Protein AF-A0A1Y6GUR4-F1 (afdb_monomer_lite)

Sequence (193 aa):
MTDNRMYIANDDAAALQAADAAACDTVKFFWRELSWEYRRVVPGVEMAAVQLPSATDASAVDTPSHAHVWISDLQFDGDQVSGRQLNDPEWIAGRTAGDAGSVPMADLEDWMSAVDGQIYGGHPIGAMCRTMSLAERAEHDAAWGLDFAETGAVRPVVAPVQEREKACSARCSVASRFRPPQWSRIRPSASIR

InterPro domains:
  IPR018756 Domain of unknown function DUF2314 [PF10077] (15-148)

Secondary structure (DSSP, 8-state):
------EE--S-HHHHHHHHHHHHHHHHHHHHHHHHHTT-SS---SEEEEEEEEE--TTSTT--SEEEEEEEEEEE-SSEEEEEE-S--SS-TT--TT-EEEEEGGG--EEEEEETTEEEE-HHHHHHHHHS-HHHHHHHHHHHTSB-TTTT-----PPPHHHHHHHHHTT-SS----PPP-GGG----EE--

pLDDT: mean 71.83, std 19.24, range [26.73, 93.19]

Structure (mmCIF, N/CA/C/O backbone):
data_AF-A0A1Y6GUR4-F1
#
_entry.id   AF-A0A1Y6GUR4-F1
#
loop_
_atom_site.group_PDB
_atom_site.id
_atom_site.type_symbol
_atom_site.label_atom_id
_atom_site.label_alt_id
_atom_site.label_comp_id
_atom_site.label_asym_id
_atom_site.label_entity_id
_atom_site.label_seq_id
_atom_site.pdbx_PDB_ins_code
_atom_site.Cartn_x
_atom_site.Cartn_y
_atom_site.Cartn_z
_atom_site.occupancy
_atom_site.B_iso_or_equiv
_atom_site.auth_seq_id
_atom_site.auth_comp_id
_atom_site.auth_asym_id
_atom_site.auth_atom_id
_atom_site.pdbx_PDB_model_num
ATOM 1 N N . MET A 1 1 ? -3.758 15.431 -27.267 1.00 26.73 1 MET A N 1
ATOM 2 C CA . MET A 1 1 ? -2.462 14.811 -26.943 1.00 26.73 1 MET A CA 1
ATOM 3 C C . MET A 1 1 ? -2.101 15.310 -25.563 1.00 26.73 1 MET A C 1
ATOM 5 O O . MET A 1 1 ? -1.698 16.456 -25.438 1.00 26.73 1 MET A O 1
ATOM 9 N N . THR A 1 2 ? -2.442 14.540 -24.535 1.00 29.44 2 THR A N 1
ATOM 10 C CA . THR A 1 2 ? -2.108 14.858 -23.145 1.00 29.44 2 THR A CA 1
ATOM 11 C C . THR A 1 2 ? -0.657 14.453 -22.940 1.00 29.44 2 THR A C 1
ATOM 13 O O . THR A 1 2 ? -0.306 13.298 -23.168 1.00 29.44 2 THR A O 1
ATOM 16 N N . ASP A 1 3 ? 0.175 15.438 -22.629 1.00 27.44 3 ASP A N 1
ATOM 17 C CA . ASP A 1 3 ? 1.590 15.276 -22.321 1.00 27.44 3 ASP A CA 1
ATOM 18 C C . ASP A 1 3 ? 1.702 14.416 -21.054 1.00 27.44 3 ASP A C 1
ATOM 20 O O . ASP A 1 3 ? 1.287 14.838 -19.974 1.00 27.44 3 ASP A O 1
ATOM 24 N N . ASN A 1 4 ? 2.137 13.163 -21.206 1.00 33.91 4 ASN A N 1
ATOM 25 C CA . ASN A 1 4 ? 2.267 12.210 -20.107 1.00 33.91 4 ASN A CA 1
ATOM 26 C C . ASN A 1 4 ? 3.566 12.559 -19.369 1.00 33.91 4 ASN A C 1
ATOM 28 O O . ASN A 1 4 ? 4.626 12.003 -19.654 1.00 33.91 4 ASN A O 1
ATOM 32 N N . ARG A 1 5 ? 3.502 13.577 -18.502 1.00 33.31 5 ARG A N 1
ATOM 33 C CA . ARG A 1 5 ? 4.657 14.065 -17.745 1.00 33.31 5 ARG A CA 1
ATOM 34 C C . ARG A 1 5 ? 5.162 12.968 -16.812 1.00 33.31 5 ARG A C 1
ATOM 36 O O . ARG A 1 5 ? 4.552 12.649 -15.801 1.00 33.31 5 ARG A O 1
ATOM 43 N N . MET A 1 6 ? 6.295 12.397 -17.194 1.00 30.09 6 MET A N 1
ATOM 44 C CA . MET A 1 6 ? 7.061 11.434 -16.421 1.00 30.09 6 MET A CA 1
ATOM 45 C C . MET A 1 6 ? 7.650 12.161 -15.199 1.00 30.09 6 MET A C 1
ATOM 47 O O . MET A 1 6 ? 8.504 13.036 -15.353 1.00 30.09 6 MET A O 1
ATOM 51 N N . TYR A 1 7 ? 7.163 11.857 -13.993 1.00 40.25 7 TYR A N 1
ATOM 52 C CA . TYR A 1 7 ? 7.684 12.451 -12.761 1.00 40.25 7 TYR A CA 1
ATOM 53 C C . TYR A 1 7 ? 8.998 11.761 -12.395 1.00 40.25 7 TYR A C 1
ATOM 55 O O . TYR A 1 7 ? 9.018 10.604 -11.981 1.00 40.25 7 TYR A O 1
ATOM 63 N N . ILE A 1 8 ? 10.110 12.466 -12.598 1.00 36.38 8 ILE A N 1
ATOM 64 C CA . ILE A 1 8 ? 11.434 12.010 -12.184 1.00 36.38 8 ILE A CA 1
ATOM 65 C C . ILE A 1 8 ? 11.631 12.442 -10.729 1.00 36.38 8 ILE A C 1
ATOM 67 O O . ILE A 1 8 ? 11.730 13.637 -10.451 1.00 36.38 8 ILE A O 1
ATOM 71 N N . ALA A 1 9 ? 11.716 11.479 -9.809 1.00 41.09 9 ALA A N 1
ATOM 72 C CA . ALA A 1 9 ? 12.189 11.713 -8.448 1.00 41.09 9 ALA A CA 1
ATOM 73 C C . ALA A 1 9 ? 13.707 11.977 -8.477 1.00 41.09 9 ALA A C 1
ATOM 75 O O . ALA A 1 9 ? 14.510 11.098 -8.180 1.00 41.09 9 ALA A O 1
ATOM 76 N N . ASN A 1 10 ? 14.121 13.169 -8.907 1.00 37.44 10 ASN A N 1
ATOM 77 C CA . ASN A 1 10 ? 15.511 13.591 -8.767 1.00 37.44 10 ASN A CA 1
ATOM 78 C C . ASN A 1 10 ? 15.729 14.193 -7.366 1.00 37.44 10 ASN A C 1
ATOM 80 O O . ASN A 1 10 ? 15.012 15.109 -6.970 1.00 37.44 10 ASN A O 1
ATOM 84 N N . ASP A 1 11 ? 16.758 13.664 -6.694 1.00 43.19 11 ASP A N 1
ATOM 85 C CA . ASP A 1 11 ? 17.512 14.171 -5.529 1.00 43.19 11 ASP A CA 1
ATOM 86 C C . ASP A 1 11 ? 17.208 13.735 -4.083 1.00 43.19 11 ASP A C 1
ATOM 88 O O . ASP A 1 11 ? 18.004 14.072 -3.214 1.00 43.19 11 ASP A O 1
ATOM 92 N N . ASP A 1 12 ? 16.235 12.864 -3.798 1.00 57.12 12 ASP A N 1
ATOM 93 C CA . ASP A 1 12 ? 16.044 12.338 -2.425 1.00 57.12 12 ASP A CA 1
ATOM 94 C C . ASP A 1 12 ? 16.027 10.799 -2.348 1.00 57.12 12 ASP A C 1
ATOM 96 O O . ASP A 1 12 ? 15.194 10.185 -1.678 1.00 57.12 12 ASP A O 1
ATOM 100 N N . ALA A 1 13 ? 17.000 10.150 -2.999 1.00 69.00 13 ALA A N 1
ATOM 101 C CA . ALA A 1 13 ? 17.168 8.690 -2.959 1.00 69.00 13 ALA A CA 1
ATOM 102 C C . ALA A 1 13 ? 17.184 8.129 -1.521 1.00 69.00 13 ALA A C 1
ATOM 104 O O . ALA A 1 13 ? 16.631 7.064 -1.264 1.00 69.00 13 ALA A O 1
ATOM 105 N N . ALA A 1 14 ? 17.749 8.872 -0.563 1.00 78.75 14 ALA A N 1
ATOM 106 C CA . ALA A 1 14 ? 17.757 8.481 0.845 1.00 78.75 14 ALA A CA 1
ATOM 107 C C . ALA A 1 14 ? 16.366 8.553 1.501 1.00 78.75 14 ALA A C 1
ATOM 109 O O . ALA A 1 14 ? 16.033 7.697 2.320 1.00 78.75 14 ALA A O 1
ATOM 110 N N . ALA A 1 15 ? 15.544 9.553 1.159 1.00 77.62 15 ALA A N 1
ATOM 111 C CA . ALA A 1 15 ? 14.187 9.661 1.695 1.00 77.62 15 ALA A CA 1
ATOM 112 C C . ALA A 1 15 ? 13.270 8.586 1.102 1.00 77.62 15 ALA A C 1
ATOM 114 O O . ALA A 1 15 ? 12.413 8.063 1.811 1.00 77.62 15 ALA A O 1
ATOM 115 N N . LEU A 1 16 ? 13.480 8.241 -0.172 1.00 79.25 16 LEU A N 1
ATOM 116 C CA . LEU A 1 16 ? 12.756 7.169 -0.844 1.00 79.25 16 LEU A CA 1
ATOM 117 C C . LEU A 1 16 ? 13.120 5.802 -0.251 1.00 79.25 16 LEU A C 1
ATOM 119 O O . LEU A 1 16 ? 12.236 5.103 0.222 1.00 79.25 16 LEU A O 1
ATOM 123 N N . GLN A 1 17 ? 14.415 5.505 -0.097 1.00 83.25 17 GLN A N 1
ATOM 124 C CA . GLN A 1 17 ? 14.884 4.286 0.579 1.00 83.25 17 GLN A CA 1
ATOM 125 C C . GLN A 1 17 ? 14.376 4.172 2.023 1.00 83.25 17 GLN A C 1
ATOM 127 O O . GLN A 1 17 ? 14.022 3.088 2.485 1.00 83.25 17 GLN A O 1
ATOM 132 N N . ALA A 1 18 ? 14.331 5.286 2.760 1.00 86.44 18 ALA A N 1
ATOM 133 C CA . ALA A 1 18 ? 13.759 5.303 4.103 1.00 86.44 18 ALA A CA 1
ATOM 134 C C . ALA A 1 18 ? 12.243 5.042 4.090 1.00 86.44 18 ALA A C 1
ATOM 136 O O . ALA A 1 18 ? 11.721 4.425 5.019 1.00 86.44 18 ALA A O 1
ATOM 137 N N . ALA A 1 19 ? 11.536 5.502 3.055 1.00 86.75 19 ALA A N 1
ATOM 138 C CA . ALA A 1 19 ? 10.116 5.245 2.873 1.00 86.75 19 ALA A CA 1
ATOM 139 C C . ALA A 1 19 ? 9.844 3.775 2.522 1.00 86.75 19 ALA A C 1
ATOM 141 O O . ALA A 1 19 ? 8.953 3.187 3.131 1.00 86.75 19 ALA A O 1
ATOM 142 N N . ASP A 1 20 ? 10.650 3.172 1.646 1.00 86.19 20 ASP A N 1
ATOM 143 C CA . ASP A 1 20 ? 10.581 1.741 1.319 1.00 86.19 20 ASP A CA 1
ATOM 144 C C . ASP A 1 20 ? 10.820 0.887 2.575 1.00 86.19 20 ASP A C 1
ATOM 146 O O . ASP A 1 20 ? 10.041 -0.004 2.910 1.00 86.19 20 ASP A O 1
ATOM 150 N N . ALA A 1 21 ? 11.854 1.219 3.357 1.00 88.69 21 ALA A N 1
ATOM 151 C CA . ALA A 1 21 ? 12.127 0.535 4.620 1.00 88.69 21 ALA A CA 1
ATOM 152 C C . ALA A 1 21 ? 10.956 0.668 5.612 1.00 88.69 21 ALA A C 1
ATOM 154 O O . ALA A 1 21 ? 10.561 -0.310 6.250 1.00 88.69 21 ALA A O 1
ATOM 155 N N . ALA A 1 22 ? 10.359 1.861 5.717 1.00 89.50 22 ALA A N 1
ATOM 156 C CA . ALA A 1 22 ? 9.193 2.089 6.565 1.00 89.50 22 ALA A CA 1
ATOM 157 C C . ALA A 1 22 ? 7.960 1.300 6.092 1.00 89.50 22 ALA A C 1
ATOM 159 O O . ALA A 1 22 ? 7.192 0.815 6.929 1.00 89.50 22 ALA A O 1
ATOM 160 N N . ALA A 1 23 ? 7.771 1.136 4.782 1.00 90.25 23 ALA A N 1
ATOM 161 C CA . ALA A 1 23 ? 6.704 0.314 4.230 1.00 90.25 23 ALA A CA 1
ATOM 162 C C . ALA A 1 23 ? 6.857 -1.153 4.649 1.00 90.25 23 ALA A C 1
ATOM 164 O O . ALA A 1 23 ? 5.940 -1.726 5.252 1.00 90.25 23 ALA A O 1
ATOM 165 N N . CYS A 1 24 ? 8.049 -1.719 4.450 1.00 89.88 24 CYS A N 1
ATOM 166 C CA . CYS A 1 24 ? 8.391 -3.075 4.876 1.00 89.88 24 CYS A CA 1
ATOM 167 C C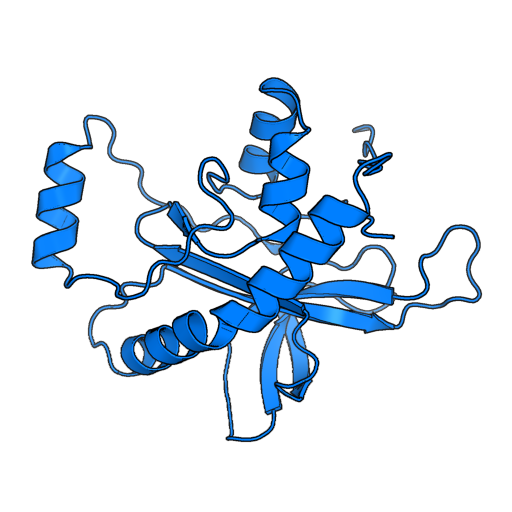 . CYS A 1 24 ? 8.213 -3.273 6.392 1.00 89.88 24 CYS A C 1
ATOM 169 O O . CYS A 1 24 ? 7.632 -4.266 6.836 1.00 89.88 24 CYS A O 1
ATOM 171 N N . ASP A 1 25 ? 8.631 -2.306 7.214 1.00 90.81 25 ASP A N 1
ATOM 172 C CA . ASP A 1 25 ? 8.519 -2.392 8.677 1.00 90.81 25 ASP A CA 1
ATOM 173 C C . ASP A 1 25 ? 7.070 -2.364 9.188 1.00 90.81 25 ASP A C 1
ATOM 175 O O . ASP A 1 25 ? 6.756 -2.911 10.264 1.00 90.81 25 ASP A O 1
ATOM 179 N N . THR A 1 26 ? 6.181 -1.707 8.439 1.00 91.38 26 THR A N 1
ATOM 180 C CA . THR A 1 26 ? 4.795 -1.432 8.837 1.00 91.38 26 THR A CA 1
ATOM 181 C C . THR A 1 26 ? 3.769 -2.356 8.187 1.00 91.38 26 THR A C 1
ATOM 183 O O . THR A 1 26 ? 2.649 -2.443 8.698 1.00 91.38 26 THR A O 1
ATOM 186 N N . VAL A 1 27 ? 4.150 -3.135 7.169 1.00 90.38 27 VAL A N 1
ATOM 187 C CA . VAL A 1 27 ? 3.265 -4.072 6.448 1.00 90.38 27 VAL A CA 1
ATOM 188 C C . VAL A 1 27 ? 2.538 -5.056 7.379 1.00 90.38 27 VAL A C 1
ATOM 190 O O . VAL A 1 27 ? 1.396 -5.448 7.145 1.00 90.38 27 VAL A O 1
ATOM 193 N N . LYS A 1 28 ? 3.144 -5.410 8.519 1.00 89.94 28 LYS A N 1
ATOM 194 C CA . LYS A 1 28 ? 2.519 -6.251 9.556 1.00 89.94 28 LYS A CA 1
ATOM 195 C C . LYS A 1 28 ? 1.238 -5.649 10.147 1.00 89.94 28 LYS A C 1
ATOM 197 O O . LYS A 1 28 ? 0.336 -6.391 10.533 1.00 89.94 28 LYS A O 1
ATOM 202 N N . PHE A 1 29 ? 1.145 -4.320 10.248 1.00 90.94 29 PHE A N 1
ATOM 203 C CA . PHE A 1 29 ? -0.055 -3.645 10.750 1.00 90.94 29 PHE A CA 1
ATOM 204 C C . PHE A 1 29 ? -1.181 -3.700 9.725 1.00 90.94 29 PHE A C 1
ATOM 206 O O . PHE A 1 29 ? -2.319 -3.985 10.096 1.00 90.94 29 PHE A O 1
ATOM 213 N N . PHE A 1 30 ? -0.839 -3.503 8.453 1.00 91.69 30 PHE A N 1
ATOM 214 C CA . PHE A 1 30 ? -1.747 -3.672 7.328 1.00 91.69 30 PHE A CA 1
ATOM 215 C C . PHE A 1 30 ? -2.315 -5.090 7.265 1.00 91.69 30 PHE A C 1
ATOM 217 O O . PHE A 1 30 ? -3.532 -5.258 7.283 1.00 91.69 30 PHE A O 1
ATOM 224 N N . TRP A 1 31 ? -1.459 -6.114 7.312 1.00 90.38 31 TRP A N 1
ATOM 225 C CA . TRP A 1 31 ? -1.907 -7.508 7.283 1.00 90.38 31 TRP A CA 1
ATOM 226 C C . TRP A 1 31 ? -2.755 -7.895 8.482 1.00 90.38 31 TRP A C 1
ATOM 228 O O . TRP A 1 31 ? -3.764 -8.589 8.335 1.00 90.38 31 TRP A O 1
ATOM 238 N N . ARG A 1 32 ? -2.378 -7.420 9.674 1.00 90.94 32 ARG A N 1
ATOM 239 C CA . ARG A 1 32 ? -3.212 -7.597 10.859 1.00 90.94 32 ARG A CA 1
ATOM 240 C C . ARG A 1 32 ? -4.603 -7.033 10.605 1.00 90.94 32 ARG A C 1
ATOM 242 O O . ARG A 1 32 ? -5.571 -7.726 10.904 1.00 90.94 32 ARG A O 1
ATOM 249 N N . GLU A 1 33 ? -4.715 -5.825 10.061 1.00 90.31 33 GLU A N 1
ATOM 250 C CA . GLU A 1 33 ? -6.029 -5.213 9.889 1.00 90.31 33 GLU A CA 1
ATOM 251 C C . GLU A 1 33 ? -6.848 -5.811 8.750 1.00 90.31 33 GLU A C 1
ATOM 253 O O . GLU A 1 33 ? -8.042 -6.048 8.925 1.00 90.31 33 GLU A O 1
ATOM 258 N N . LEU A 1 34 ? -6.207 -6.207 7.652 1.00 91.50 34 LEU A N 1
ATOM 259 C CA . LEU A 1 34 ? -6.849 -7.017 6.622 1.00 91.50 34 LEU A CA 1
ATOM 260 C C . LEU A 1 34 ? -7.402 -8.329 7.176 1.00 91.50 34 LEU A C 1
ATOM 262 O O . LEU A 1 34 ? -8.512 -8.731 6.838 1.00 91.50 34 LEU A O 1
ATOM 266 N N . SER A 1 35 ? -6.674 -8.986 8.082 1.00 91.00 35 SER A N 1
ATOM 267 C CA . SER A 1 35 ? -7.175 -10.208 8.708 1.00 91.00 35 SER A CA 1
ATOM 268 C C . SER A 1 35 ? -8.485 -9.961 9.473 1.00 91.00 35 SER A C 1
ATOM 270 O O . SER A 1 35 ? -9.413 -10.768 9.383 1.00 91.00 35 SER A O 1
ATOM 272 N N . TRP A 1 36 ? -8.615 -8.838 10.182 1.00 90.12 36 TRP A N 1
ATOM 273 C CA . TRP A 1 36 ? -9.873 -8.470 10.832 1.00 90.12 36 TRP A CA 1
ATOM 274 C C . TRP A 1 36 ? -10.949 -8.118 9.813 1.00 90.12 36 TRP A C 1
ATOM 276 O O . TRP A 1 36 ? -12.093 -8.534 9.985 1.00 90.12 36 TRP A O 1
ATOM 286 N N . GLU A 1 37 ? -10.577 -7.423 8.741 1.00 90.88 37 GLU A N 1
ATOM 287 C CA . GLU A 1 37 ? -11.473 -7.026 7.662 1.00 90.88 37 GLU A CA 1
ATOM 288 C C . GLU A 1 37 ? -12.189 -8.220 7.020 1.00 90.88 37 GLU A C 1
ATOM 290 O O . GLU A 1 37 ? -13.416 -8.210 6.941 1.00 90.88 37 GLU A O 1
ATOM 295 N N . TYR A 1 38 ? -11.476 -9.307 6.694 1.00 90.50 38 TYR A N 1
ATOM 296 C CA . TYR A 1 38 ? -12.094 -10.531 6.149 1.00 90.50 38 TYR A CA 1
ATOM 297 C C . TYR A 1 38 ? -13.097 -11.205 7.096 1.00 90.50 38 TYR A C 1
ATOM 299 O O . TYR A 1 38 ? -13.848 -12.088 6.684 1.00 90.50 38 TYR A O 1
ATOM 307 N N . ARG A 1 39 ? -13.105 -10.825 8.378 1.00 90.56 39 ARG A N 1
ATOM 308 C CA . ARG A 1 39 ? -14.030 -11.340 9.397 1.00 90.56 39 ARG A CA 1
ATOM 309 C C . ARG A 1 39 ? -15.177 -10.369 9.688 1.00 90.56 39 ARG A C 1
ATOM 311 O O . ARG A 1 39 ? -16.073 -10.716 10.459 1.00 90.56 39 ARG A O 1
ATOM 318 N N . ARG A 1 40 ? -15.173 -9.159 9.115 1.00 87.44 40 ARG A N 1
ATOM 319 C CA . ARG A 1 40 ? -16.245 -8.181 9.323 1.00 87.44 40 ARG A CA 1
ATOM 320 C C . ARG A 1 40 ? -17.472 -8.535 8.493 1.00 87.44 40 ARG A C 1
ATOM 322 O O . ARG A 1 40 ? -17.383 -8.877 7.323 1.00 87.44 40 ARG A O 1
ATOM 329 N N . VAL A 1 41 ? -18.643 -8.364 9.104 1.00 88.31 41 VAL A N 1
ATOM 330 C CA . VAL A 1 41 ? -19.930 -8.433 8.390 1.00 88.31 41 VAL A CA 1
ATOM 331 C C . VAL A 1 41 ? -20.138 -7.190 7.524 1.00 88.31 41 VAL A C 1
ATOM 333 O O . VAL A 1 41 ? -20.661 -7.284 6.419 1.00 88.31 41 VAL A O 1
ATOM 336 N N . VAL A 1 42 ? -19.731 -6.023 8.033 1.00 85.69 42 VAL A N 1
ATOM 337 C CA . VAL A 1 42 ? -19.768 -4.752 7.304 1.00 85.69 42 VAL A CA 1
ATOM 338 C C . VAL A 1 42 ? -18.328 -4.296 7.079 1.00 85.69 42 VAL A C 1
ATOM 340 O O . VAL A 1 42 ? -17.664 -3.966 8.071 1.00 85.69 42 VAL A O 1
ATOM 343 N N . PRO A 1 43 ? -17.848 -4.286 5.822 1.00 84.62 43 PRO A N 1
ATOM 344 C CA . PRO A 1 43 ? -16.504 -3.833 5.499 1.00 84.62 43 PRO A CA 1
ATOM 345 C C . PRO A 1 43 ? -16.234 -2.405 5.987 1.00 84.62 43 PRO A C 1
ATOM 347 O O . PRO A 1 43 ? -17.108 -1.532 5.955 1.00 84.62 43 PRO A O 1
ATOM 350 N N . GLY A 1 44 ? -15.031 -2.178 6.500 1.00 85.75 44 GLY A N 1
ATOM 351 C CA . GLY A 1 44 ? -14.502 -0.857 6.817 1.00 85.75 44 GLY A CA 1
ATOM 352 C C . GLY A 1 44 ? -13.389 -0.406 5.885 1.00 85.75 44 GLY A C 1
ATOM 353 O O . GLY A 1 44 ? -13.174 0.795 5.774 1.00 85.75 44 GLY A O 1
ATOM 354 N N . VAL A 1 45 ? -12.714 -1.340 5.220 1.00 88.50 45 VAL A N 1
ATOM 355 C CA . VAL A 1 45 ? -11.663 -1.049 4.249 1.00 88.50 45 VAL A CA 1
ATOM 356 C C . VAL A 1 45 ? -12.291 -1.007 2.860 1.00 88.50 45 VAL A C 1
ATOM 358 O O . VAL A 1 45 ? -12.899 -1.970 2.402 1.00 88.50 45 VAL A O 1
ATOM 361 N N . GLU A 1 46 ? -12.159 0.132 2.193 1.00 86.56 46 GLU A N 1
ATOM 362 C CA . GLU A 1 46 ? -12.717 0.381 0.860 1.00 86.56 46 GLU A CA 1
ATOM 363 C C . GLU A 1 46 ? -11.819 -0.202 -0.236 1.00 86.56 46 GLU A C 1
ATOM 365 O O . GLU A 1 46 ? -12.300 -0.617 -1.290 1.00 86.56 46 GLU A O 1
ATOM 370 N N . MET A 1 47 ? -10.511 -0.243 0.023 1.00 88.31 47 MET A N 1
ATOM 371 C CA . MET A 1 47 ? -9.499 -0.817 -0.855 1.00 88.31 47 MET A CA 1
ATOM 372 C C . MET A 1 47 ? -8.304 -1.264 -0.021 1.00 88.31 47 MET A C 1
ATOM 374 O O . MET A 1 47 ? -7.905 -0.577 0.918 1.00 88.31 47 MET A O 1
ATOM 378 N N . ALA A 1 48 ? -7.693 -2.373 -0.411 1.00 91.94 48 ALA A N 1
ATOM 379 C CA . ALA A 1 48 ? -6.381 -2.769 0.064 1.00 91.94 48 ALA A CA 1
ATOM 380 C C . ALA A 1 48 ? -5.544 -3.237 -1.119 1.00 91.94 48 ALA A C 1
ATOM 382 O O . ALA A 1 48 ? -6.036 -3.989 -1.964 1.00 91.94 48 ALA A O 1
ATOM 383 N N . ALA A 1 49 ? -4.296 -2.787 -1.172 1.00 92.00 49 ALA A N 1
ATOM 384 C CA . ALA A 1 49 ? -3.372 -3.164 -2.220 1.00 92.00 49 ALA A CA 1
ATOM 385 C C . ALA A 1 49 ? -1.943 -3.301 -1.690 1.00 92.00 49 ALA A C 1
ATOM 387 O O . ALA A 1 49 ? -1.572 -2.660 -0.709 1.00 92.00 49 ALA A O 1
ATOM 388 N N . VAL A 1 50 ? -1.148 -4.128 -2.359 1.00 92.19 50 VAL A N 1
ATOM 389 C CA . VAL A 1 50 ? 0.297 -4.261 -2.134 1.00 92.19 50 VAL A CA 1
ATOM 390 C C . VAL A 1 50 ? 1.050 -3.957 -3.414 1.00 92.19 50 VAL A C 1
ATOM 392 O O . VAL A 1 50 ? 0.543 -4.216 -4.508 1.00 92.19 50 VAL A O 1
ATOM 395 N N . GLN A 1 51 ? 2.245 -3.404 -3.271 1.00 89.44 51 GLN A N 1
ATOM 396 C CA . GLN A 1 51 ? 3.147 -3.130 -4.375 1.00 89.44 51 GLN A CA 1
ATOM 397 C C . GLN A 1 51 ? 4.172 -4.248 -4.500 1.00 89.44 51 GLN A C 1
ATOM 399 O O . GLN A 1 51 ? 4.690 -4.743 -3.496 1.00 89.44 51 GLN A O 1
ATOM 404 N N . LEU A 1 52 ? 4.445 -4.630 -5.744 1.00 83.19 52 LEU A N 1
ATOM 405 C CA . LEU A 1 52 ? 5.365 -5.700 -6.090 1.00 83.19 52 LEU A CA 1
ATOM 406 C C . LEU A 1 52 ? 6.329 -5.266 -7.188 1.00 83.19 52 LEU A C 1
ATOM 408 O O . LEU A 1 52 ? 5.881 -4.615 -8.147 1.00 83.19 52 LEU A O 1
ATOM 412 N N . PRO A 1 53 ? 7.583 -5.741 -7.141 1.00 80.81 53 PRO A N 1
ATOM 413 C CA . PRO A 1 53 ? 8.471 -5.658 -8.277 1.00 80.81 53 PRO A CA 1
ATOM 414 C C . PRO A 1 53 ? 8.000 -6.644 -9.340 1.00 80.81 53 PRO A C 1
ATOM 416 O O . PRO A 1 53 ? 7.722 -7.817 -9.080 1.00 80.81 53 PRO A O 1
ATOM 419 N N . SER A 1 54 ? 7.931 -6.180 -10.578 1.00 76.31 54 SER A N 1
ATOM 420 C CA . SER A 1 54 ? 7.643 -7.028 -11.722 1.00 76.31 54 SER A CA 1
ATOM 421 C C . SER A 1 54 ? 8.704 -6.812 -12.787 1.00 76.31 54 SER A C 1
ATOM 423 O O . SER A 1 54 ? 8.968 -5.685 -13.202 1.00 76.31 54 SER A O 1
ATOM 425 N N . ALA A 1 55 ? 9.347 -7.904 -13.199 1.00 76.44 55 ALA A N 1
ATOM 426 C CA . ALA A 1 55 ? 10.384 -7.863 -14.216 1.00 76.44 55 ALA A CA 1
ATOM 427 C C . ALA A 1 55 ? 9.818 -7.320 -15.534 1.00 76.44 55 ALA A C 1
ATOM 429 O O . ALA A 1 55 ? 8.755 -7.736 -16.002 1.00 76.44 55 ALA A O 1
ATOM 430 N N . THR A 1 56 ? 10.556 -6.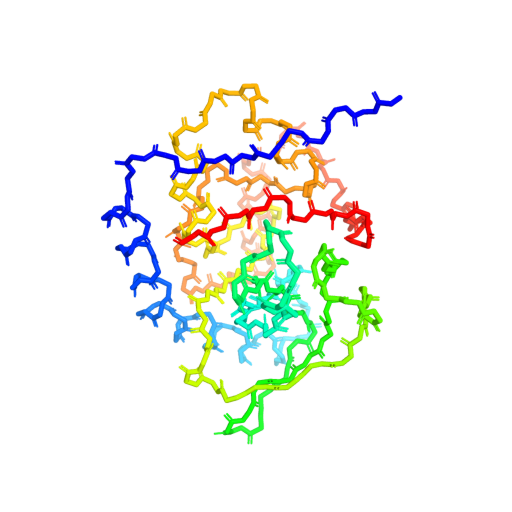400 -16.133 1.00 73.75 56 THR A N 1
ATOM 431 C CA . THR A 1 56 ? 10.277 -5.830 -17.452 1.00 73.75 56 THR A CA 1
ATOM 432 C C . THR A 1 56 ? 11.212 -6.445 -18.489 1.00 73.75 56 THR A C 1
ATOM 434 O O . THR A 1 56 ? 12.161 -7.168 -18.162 1.00 73.75 56 THR A O 1
ATOM 437 N N . ASP A 1 57 ? 10.975 -6.142 -19.765 1.00 71.06 57 ASP A N 1
ATOM 438 C CA . ASP A 1 57 ? 11.969 -6.433 -20.793 1.00 71.06 57 ASP A CA 1
ATOM 439 C C . ASP A 1 57 ? 13.128 -5.429 -20.700 1.00 71.06 57 ASP A C 1
ATOM 441 O O . ASP A 1 57 ? 13.135 -4.384 -21.351 1.00 71.06 57 ASP A O 1
ATOM 445 N N . ALA A 1 58 ? 14.130 -5.767 -19.885 1.00 62.31 58 ALA A N 1
ATOM 446 C CA . ALA A 1 58 ? 15.348 -4.977 -19.699 1.00 62.31 58 ALA A CA 1
ATOM 447 C C . ALA A 1 58 ? 16.180 -4.796 -20.991 1.00 62.31 58 ALA A C 1
ATOM 449 O O . ALA A 1 58 ? 17.176 -4.074 -20.988 1.00 62.31 58 ALA A O 1
ATOM 450 N N . SER A 1 59 ? 15.797 -5.454 -22.093 1.00 64.88 59 SER A N 1
ATOM 451 C CA . SER A 1 59 ? 16.424 -5.318 -23.413 1.00 64.88 59 SER A CA 1
ATOM 452 C C . SER A 1 59 ? 15.931 -4.081 -24.178 1.00 64.88 59 SER A C 1
ATOM 454 O O . SER A 1 59 ? 16.548 -3.691 -25.172 1.00 64.88 59 SER A O 1
ATOM 456 N N . ALA A 1 60 ? 14.819 -3.473 -23.749 1.00 64.19 60 ALA A N 1
ATOM 457 C CA . ALA A 1 60 ? 14.240 -2.290 -24.372 1.00 64.19 60 ALA A CA 1
ATOM 458 C C . ALA A 1 60 ? 14.930 -0.996 -23.895 1.00 64.19 60 ALA A C 1
ATOM 460 O O . ALA A 1 60 ? 15.207 -0.804 -22.711 1.00 64.19 60 ALA A O 1
ATOM 461 N N . VAL A 1 61 ? 15.204 -0.083 -24.835 1.00 62.91 61 VAL A N 1
ATOM 462 C CA . VAL A 1 61 ? 15.802 1.233 -24.544 1.00 62.91 61 VAL A CA 1
ATOM 463 C C . VAL A 1 61 ? 14.877 2.029 -23.617 1.00 62.91 61 VAL A C 1
ATOM 465 O O . VAL A 1 61 ? 13.660 1.997 -23.786 1.00 62.91 61 VAL A O 1
ATOM 468 N N . ASP A 1 62 ? 15.461 2.719 -22.634 1.00 65.94 62 ASP A N 1
ATOM 469 C CA . ASP A 1 62 ? 14.763 3.545 -21.634 1.00 65.94 62 ASP A CA 1
ATOM 470 C C . ASP A 1 62 ? 13.718 2.805 -20.774 1.00 65.94 62 ASP A C 1
ATOM 472 O O . ASP A 1 62 ? 12.858 3.432 -20.155 1.00 65.94 62 ASP A O 1
ATOM 476 N N . THR A 1 63 ? 13.805 1.475 -20.682 1.00 59.97 63 THR A N 1
ATOM 477 C CA . THR A 1 63 ? 12.932 0.660 -19.825 1.00 59.97 63 THR A CA 1
ATOM 478 C C . THR A 1 63 ? 13.641 0.336 -18.504 1.00 59.97 63 THR A C 1
ATOM 480 O O . THR A 1 63 ? 14.777 -0.148 -18.534 1.00 59.97 63 THR A O 1
ATOM 483 N N . PRO A 1 64 ? 13.032 0.609 -17.331 1.00 68.31 64 PRO A N 1
ATOM 484 C CA . PRO A 1 64 ? 13.618 0.215 -16.047 1.00 68.31 64 PRO A CA 1
ATOM 485 C C . PRO A 1 64 ? 13.688 -1.311 -15.965 1.00 68.31 64 PRO A C 1
ATOM 487 O O . PRO A 1 64 ? 12.876 -1.964 -16.602 1.00 68.31 64 PRO A O 1
ATOM 490 N N . SER A 1 65 ? 14.610 -1.894 -15.192 1.00 68.25 65 SER A N 1
ATOM 491 C CA . SER A 1 65 ? 14.749 -3.362 -15.068 1.00 68.25 65 SER A CA 1
ATOM 492 C C . SER A 1 65 ? 13.578 -4.033 -14.340 1.00 68.25 65 SER A C 1
ATOM 494 O O . SER A 1 65 ? 13.312 -5.218 -14.539 1.00 68.25 65 SER A O 1
ATOM 496 N N . HIS A 1 66 ? 12.887 -3.264 -13.501 1.00 71.50 66 HIS A N 1
ATOM 497 C CA . HIS A 1 66 ? 11.689 -3.667 -12.785 1.00 71.50 66 HIS A CA 1
ATOM 498 C C . HIS A 1 66 ? 10.671 -2.532 -12.872 1.00 71.50 66 HIS A C 1
ATOM 500 O O . HIS A 1 66 ? 11.029 -1.356 -12.836 1.00 71.50 66 HIS A O 1
ATOM 506 N N . ALA A 1 67 ? 9.401 -2.892 -12.998 1.00 74.69 67 ALA A N 1
ATOM 507 C CA . ALA A 1 67 ? 8.281 -1.981 -12.866 1.00 74.69 67 ALA A CA 1
ATOM 508 C C . ALA A 1 67 ? 7.515 -2.333 -11.596 1.00 74.69 67 ALA A C 1
ATOM 510 O O . ALA A 1 67 ? 7.301 -3.510 -11.299 1.00 74.69 67 ALA A O 1
ATOM 511 N N . HIS A 1 68 ? 7.057 -1.314 -10.881 1.00 78.50 68 HIS A N 1
ATOM 512 C CA . HIS A 1 68 ? 6.245 -1.521 -9.696 1.00 78.50 68 HIS A CA 1
ATOM 513 C C . HIS A 1 68 ? 4.776 -1.663 -10.081 1.00 78.50 68 HIS A C 1
ATOM 515 O O . HIS A 1 68 ? 4.219 -0.835 -10.808 1.00 78.50 68 HIS A O 1
ATOM 521 N N . VAL A 1 69 ? 4.137 -2.716 -9.585 1.00 82.44 69 VAL A N 1
ATOM 522 C CA . VAL A 1 69 ? 2.740 -3.030 -9.884 1.00 82.44 69 VAL A CA 1
ATOM 523 C C . VAL A 1 69 ? 1.952 -3.116 -8.590 1.00 82.44 69 VAL A C 1
ATOM 525 O O . VAL A 1 69 ? 2.400 -3.740 -7.631 1.00 82.44 69 VAL A O 1
ATOM 528 N N . TRP A 1 70 ? 0.757 -2.527 -8.578 1.00 87.62 70 TRP A N 1
ATOM 529 C CA . TRP A 1 70 ? -0.165 -2.641 -7.455 1.00 87.62 70 TRP A CA 1
ATOM 530 C C . TRP A 1 70 ? -1.119 -3.813 -7.660 1.00 87.62 70 TRP A C 1
ATOM 532 O O . TRP A 1 70 ? -1.769 -3.923 -8.700 1.00 87.62 70 TRP A O 1
ATOM 542 N N . ILE A 1 71 ? -1.222 -4.681 -6.659 1.00 89.50 71 ILE A N 1
ATOM 543 C CA . ILE A 1 71 ? -2.154 -5.809 -6.611 1.00 89.50 71 ILE A CA 1
ATOM 544 C C . ILE A 1 71 ? -3.200 -5.533 -5.537 1.00 89.50 71 ILE A C 1
ATOM 546 O O . ILE A 1 71 ? -2.853 -5.151 -4.429 1.00 89.50 71 ILE A O 1
ATOM 550 N N . SER A 1 72 ? -4.466 -5.749 -5.866 1.00 91.44 72 SER A N 1
ATOM 551 C CA . SER A 1 72 ? -5.644 -5.628 -4.999 1.00 91.44 72 SER A CA 1
ATOM 552 C C . SER A 1 72 ? -6.353 -6.982 -4.861 1.00 91.44 72 SER A C 1
ATOM 554 O O . SER A 1 72 ? -5.827 -7.989 -5.332 1.00 91.44 72 SER A O 1
ATOM 556 N N . ASP A 1 73 ? -7.527 -7.031 -4.222 1.00 90.12 73 ASP A N 1
ATOM 557 C CA . ASP A 1 73 ? -8.281 -8.276 -3.978 1.00 90.12 73 ASP A CA 1
ATOM 558 C C . ASP A 1 73 ? -7.415 -9.360 -3.324 1.00 90.12 73 ASP A C 1
ATOM 560 O O . ASP A 1 73 ? -7.340 -10.506 -3.773 1.00 90.12 73 ASP A O 1
ATOM 564 N N . LEU A 1 74 ? -6.698 -8.944 -2.283 1.00 93.19 74 LEU A N 1
ATOM 565 C CA . LEU A 1 74 ? -5.615 -9.719 -1.704 1.00 93.19 74 LEU A CA 1
ATOM 566 C C . LEU A 1 74 ? -6.125 -11.013 -1.074 1.00 93.19 74 LEU A C 1
ATOM 568 O O . LEU A 1 74 ? -7.224 -11.069 -0.527 1.00 93.19 74 LEU A O 1
ATOM 572 N N . GLN A 1 75 ? -5.297 -12.044 -1.122 1.00 91.69 75 GLN A N 1
ATOM 573 C CA . GLN A 1 75 ? -5.452 -13.286 -0.384 1.00 91.69 75 GLN A CA 1
ATOM 574 C C . GLN A 1 75 ? -4.082 -13.744 0.088 1.00 91.69 75 GLN A C 1
ATOM 576 O O . GLN A 1 75 ? -3.089 -13.553 -0.609 1.00 91.69 75 GLN A O 1
ATOM 581 N N . PHE A 1 76 ? -4.035 -14.367 1.261 1.00 90.38 76 PHE A N 1
ATOM 582 C CA . PHE A 1 76 ? -2.803 -14.888 1.836 1.00 90.38 76 PHE A CA 1
ATOM 583 C C . PHE A 1 76 ? -3.016 -16.325 2.302 1.00 90.38 76 PHE A C 1
ATOM 585 O O . PHE A 1 76 ? -3.919 -16.589 3.099 1.00 90.38 76 PHE A O 1
ATOM 592 N N . ASP A 1 77 ? -2.195 -17.245 1.800 1.00 89.12 77 ASP A N 1
ATOM 593 C CA . ASP A 1 77 ? -2.289 -18.678 2.108 1.00 89.12 77 ASP A CA 1
ATOM 594 C C . ASP A 1 77 ? -1.323 -19.142 3.214 1.00 89.12 77 ASP A C 1
ATOM 596 O O . ASP A 1 77 ? -1.356 -20.304 3.619 1.00 89.12 77 ASP A O 1
ATOM 600 N N . GLY A 1 78 ? -0.507 -18.227 3.747 1.00 86.81 78 GLY A N 1
ATOM 601 C CA . GLY A 1 78 ? 0.539 -18.518 4.729 1.00 86.81 78 GLY A CA 1
ATOM 602 C C . GLY A 1 78 ? 1.959 -18.407 4.172 1.00 86.81 78 GLY A C 1
ATOM 603 O O . GLY A 1 78 ? 2.892 -18.317 4.967 1.00 86.81 78 GLY A O 1
ATOM 604 N N . ASP A 1 79 ? 2.114 -18.365 2.849 1.00 88.94 79 ASP A N 1
ATOM 605 C CA . ASP A 1 79 ? 3.399 -18.227 2.154 1.00 88.94 79 ASP A CA 1
ATOM 606 C C . ASP A 1 79 ? 3.332 -17.123 1.087 1.00 88.94 79 ASP A C 1
ATOM 608 O O . ASP A 1 79 ? 4.117 -16.168 1.090 1.00 88.94 79 ASP A O 1
ATOM 612 N N . GLN A 1 80 ? 2.315 -17.195 0.227 1.00 91.56 80 GLN A N 1
ATOM 613 C CA . GLN A 1 80 ? 2.127 -16.292 -0.894 1.00 91.56 80 GLN A CA 1
ATOM 614 C C . GLN A 1 80 ? 0.947 -15.348 -0.704 1.00 91.56 80 GLN A C 1
ATOM 616 O O . GLN A 1 80 ? -0.127 -15.706 -0.211 1.00 91.56 80 GLN A O 1
ATOM 621 N N . VAL A 1 81 ? 1.154 -14.122 -1.169 1.00 91.44 81 VAL A N 1
ATOM 622 C CA . VAL A 1 81 ? 0.113 -13.124 -1.360 1.00 91.44 81 VAL A CA 1
ATOM 623 C C . VAL A 1 81 ? -0.324 -13.177 -2.814 1.00 91.44 81 VAL A C 1
ATOM 625 O O . VAL A 1 81 ? 0.486 -12.985 -3.717 1.00 91.44 81 VAL A O 1
ATOM 628 N N . SER A 1 82 ? -1.612 -13.413 -3.035 1.00 92.38 82 SER A N 1
ATOM 629 C CA . SER A 1 82 ? -2.230 -13.418 -4.359 1.00 92.38 82 SER A CA 1
ATOM 630 C C . SER A 1 82 ? -3.307 -12.349 -4.473 1.00 92.38 82 SER A C 1
ATOM 632 O O . SER A 1 82 ? -3.817 -11.862 -3.467 1.00 92.38 82 SER A O 1
ATOM 634 N N . GLY A 1 83 ? -3.639 -11.959 -5.698 1.00 92.75 83 GLY A N 1
ATOM 635 C CA . GLY A 1 83 ? -4.670 -10.961 -5.953 1.00 92.75 83 GLY A CA 1
ATOM 636 C C . GLY A 1 83 ? -4.776 -10.598 -7.427 1.00 92.75 83 GLY A C 1
ATOM 637 O O . GLY A 1 83 ? -4.353 -11.358 -8.304 1.00 92.75 83 GLY A O 1
ATOM 638 N N . ARG A 1 84 ? -5.347 -9.426 -7.706 1.00 90.50 84 ARG A N 1
ATOM 639 C CA . ARG A 1 84 ? -5.546 -8.901 -9.060 1.00 90.50 84 ARG A CA 1
ATOM 640 C C . ARG A 1 84 ? -4.852 -7.569 -9.262 1.00 90.50 84 ARG A C 1
ATOM 642 O O . ARG A 1 84 ? -4.940 -6.676 -8.424 1.00 90.50 84 ARG A O 1
ATOM 649 N N . GLN A 1 85 ? -4.208 -7.423 -10.406 1.00 88.12 85 GLN A N 1
ATOM 650 C CA . GLN A 1 85 ? -3.522 -6.205 -10.789 1.00 88.12 85 GLN A CA 1
ATOM 651 C C . GLN A 1 85 ? -4.489 -5.015 -10.859 1.00 88.12 85 GLN A C 1
ATOM 653 O O . GLN A 1 85 ? -5.526 -5.082 -11.513 1.00 88.12 85 GLN A O 1
ATOM 658 N N . LEU A 1 86 ? -4.153 -3.931 -10.163 1.00 83.44 86 LEU A N 1
ATOM 659 C CA . LEU A 1 86 ? -5.015 -2.761 -10.002 1.00 83.44 86 LEU A CA 1
ATOM 660 C C . LEU A 1 86 ? -4.930 -1.806 -11.204 1.00 83.44 86 LEU A C 1
ATOM 662 O O . LEU A 1 86 ? -5.923 -1.174 -11.559 1.00 83.44 86 LEU A O 1
ATOM 666 N N . ASN A 1 87 ? -3.758 -1.719 -11.835 1.00 75.56 87 ASN A N 1
ATOM 667 C CA . ASN A 1 87 ? -3.440 -0.759 -12.891 1.00 75.56 87 ASN A CA 1
ATOM 668 C C . ASN A 1 87 ? -2.848 -1.429 -14.139 1.00 75.56 87 ASN A C 1
ATOM 670 O O . ASN A 1 87 ? -2.218 -2.479 -14.042 1.00 75.56 87 ASN A O 1
ATOM 674 N N . ASP A 1 88 ? -2.952 -0.779 -15.297 1.00 74.81 88 ASP A N 1
ATOM 675 C CA . ASP A 1 88 ? -2.215 -1.217 -16.486 1.00 74.81 88 ASP A CA 1
ATOM 676 C C . ASP A 1 88 ? -0.717 -0.911 -16.304 1.00 74.81 88 ASP A C 1
ATOM 678 O O . ASP A 1 88 ? -0.365 0.227 -15.961 1.00 74.81 88 ASP A O 1
ATOM 682 N N . PRO A 1 89 ? 0.183 -1.893 -16.490 1.00 73.25 89 PRO A N 1
ATOM 683 C CA . PRO A 1 89 ? 1.613 -1.651 -16.396 1.00 73.25 89 PRO A CA 1
ATOM 684 C C . PRO A 1 89 ? 2.108 -1.001 -17.690 1.00 73.25 89 PRO A C 1
ATOM 686 O O . PRO A 1 89 ? 1.783 -1.446 -18.789 1.00 73.25 89 PRO A O 1
ATOM 689 N N . GLU A 1 90 ? 2.928 0.040 -17.572 1.00 70.88 90 GLU A N 1
ATOM 690 C CA . GLU A 1 90 ? 3.432 0.768 -18.742 1.00 70.88 90 GLU A CA 1
ATOM 691 C C . GLU A 1 90 ? 4.453 -0.051 -19.548 1.00 70.88 90 GLU A C 1
ATOM 693 O O . GLU A 1 90 ? 4.419 -0.052 -20.777 1.00 70.88 90 GLU A O 1
ATOM 698 N N . TRP A 1 91 ? 5.318 -0.799 -18.857 1.00 68.94 91 TRP A N 1
ATOM 699 C CA . TRP A 1 91 ? 6.479 -1.470 -19.458 1.00 68.94 91 TRP A CA 1
ATOM 700 C C . TRP A 1 91 ? 6.385 -2.999 -19.505 1.00 68.94 91 TRP A C 1
ATOM 702 O O . TRP A 1 91 ? 7.369 -3.668 -19.817 1.00 68.94 91 TRP A O 1
ATOM 712 N N . ILE A 1 92 ? 5.222 -3.576 -19.191 1.00 72.19 92 ILE A N 1
ATOM 713 C CA . ILE A 1 92 ? 5.039 -5.034 -19.181 1.00 72.19 92 ILE A CA 1
ATOM 714 C C . ILE A 1 92 ? 4.022 -5.414 -20.250 1.00 72.19 92 ILE A C 1
ATOM 716 O O . ILE A 1 92 ? 2.809 -5.344 -20.048 1.00 72.19 92 ILE A O 1
ATOM 720 N N . ALA A 1 93 ? 4.533 -5.816 -21.413 1.00 74.94 93 ALA A N 1
ATOM 721 C CA . ALA A 1 93 ? 3.702 -6.215 -22.538 1.00 74.94 93 ALA A CA 1
ATOM 722 C C . ALA A 1 93 ? 2.825 -7.428 -22.183 1.00 74.94 93 ALA A C 1
ATOM 724 O O . ALA A 1 93 ? 3.293 -8.412 -21.612 1.00 74.94 93 ALA A O 1
ATOM 725 N N . GLY A 1 94 ? 1.546 -7.366 -22.560 1.00 75.06 94 GLY A N 1
ATOM 726 C CA . GLY A 1 94 ? 0.601 -8.466 -22.357 1.00 75.06 94 GLY A CA 1
ATOM 727 C C . GLY A 1 94 ? 0.025 -8.577 -20.944 1.00 75.06 94 GLY A C 1
ATOM 728 O O . GLY A 1 94 ? -0.730 -9.514 -20.705 1.00 75.06 94 GLY A O 1
ATOM 729 N N . ARG A 1 95 ? 0.336 -7.635 -20.042 1.00 75.88 95 ARG A N 1
ATOM 730 C CA . ARG A 1 95 ? -0.356 -7.486 -18.759 1.00 75.88 95 ARG A CA 1
ATOM 731 C C . ARG A 1 95 ? -1.354 -6.337 -18.779 1.00 75.88 95 ARG A C 1
ATOM 733 O O . ARG A 1 95 ? -1.101 -5.300 -19.388 1.00 75.88 95 ARG A O 1
ATOM 740 N N . THR A 1 96 ? -2.468 -6.520 -18.083 1.00 80.44 96 THR A N 1
ATOM 741 C CA . THR A 1 96 ? -3.558 -5.546 -17.967 1.00 80.44 96 THR A CA 1
ATOM 742 C C . THR A 1 96 ? -4.144 -5.523 -16.558 1.00 80.44 96 THR A C 1
ATOM 744 O O . THR A 1 96 ? -3.997 -6.469 -15.777 1.00 80.44 96 THR A O 1
ATOM 747 N N . ALA A 1 97 ? -4.833 -4.435 -16.222 1.00 82.75 97 ALA A N 1
ATOM 748 C CA . ALA A 1 97 ? -5.625 -4.346 -15.008 1.00 82.75 97 ALA A CA 1
ATOM 749 C C . ALA A 1 97 ? -6.619 -5.519 -14.930 1.00 82.75 97 ALA A C 1
ATOM 751 O O . ALA A 1 97 ? -7.389 -5.788 -15.854 1.00 82.75 97 ALA A O 1
ATOM 752 N N . GLY A 1 98 ? -6.611 -6.206 -13.793 1.00 85.44 98 GLY A N 1
ATOM 753 C CA . GLY A 1 98 ? -7.408 -7.393 -13.526 1.00 85.44 98 GLY A CA 1
ATOM 754 C C . GLY A 1 98 ? -6.661 -8.715 -13.701 1.00 85.44 98 GLY A C 1
ATOM 755 O O . GLY A 1 98 ? -7.219 -9.740 -13.304 1.00 85.44 98 GLY A O 1
ATOM 756 N N . ASP A 1 99 ? -5.436 -8.745 -14.223 1.00 86.12 99 ASP A N 1
ATOM 757 C CA . ASP A 1 99 ? -4.664 -9.990 -14.293 1.00 86.12 99 ASP A CA 1
ATOM 758 C C . ASP A 1 99 ? -4.340 -10.534 -12.898 1.00 86.12 99 ASP A C 1
ATOM 760 O O . ASP A 1 99 ? -4.112 -9.776 -11.954 1.00 86.12 99 ASP A O 1
ATOM 764 N N . ALA A 1 100 ? -4.342 -11.859 -12.749 1.00 87.56 100 ALA A N 1
ATOM 765 C CA . ALA A 1 100 ? -3.996 -12.495 -11.484 1.00 87.56 100 ALA A CA 1
ATOM 766 C C . ALA A 1 100 ? -2.479 -12.436 -11.242 1.00 87.56 100 ALA A C 1
ATOM 768 O O . ALA A 1 100 ? -1.682 -12.686 -12.149 1.00 87.56 100 ALA A O 1
ATOM 769 N N . GLY A 1 101 ? -2.087 -12.148 -10.004 1.00 83.94 101 GLY A N 1
ATOM 770 C CA . GLY A 1 101 ? -0.699 -12.166 -9.549 1.00 83.94 101 GLY A CA 1
ATOM 771 C C . GLY A 1 101 ? -0.559 -12.936 -8.241 1.00 83.94 101 GLY A C 1
ATOM 772 O O . GLY A 1 10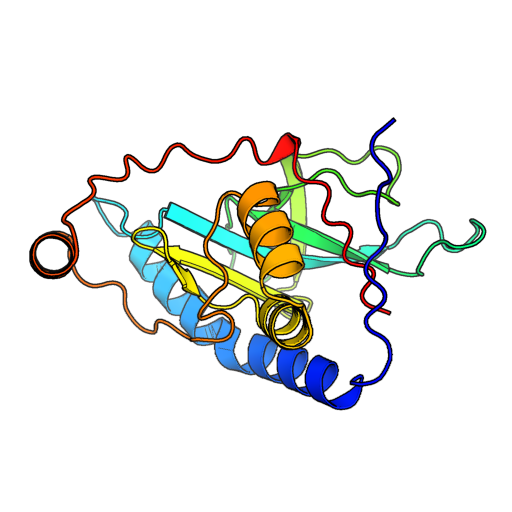1 ? -1.508 -13.006 -7.462 1.00 83.94 101 GLY A O 1
ATOM 773 N N . SER A 1 102 ? 0.617 -13.520 -8.016 1.00 86.81 102 SER A N 1
ATOM 774 C CA . SER A 1 102 ? 0.999 -14.158 -6.755 1.00 86.81 102 SER A CA 1
ATOM 775 C C . SER A 1 102 ? 2.489 -13.970 -6.523 1.00 86.81 102 SER A C 1
ATOM 777 O O . SER A 1 102 ? 3.266 -14.096 -7.473 1.00 86.81 102 SER A O 1
ATOM 779 N N . VAL A 1 103 ? 2.872 -13.669 -5.288 1.00 87.00 103 VAL A N 1
ATOM 780 C CA . VAL A 1 103 ? 4.268 -13.493 -4.872 1.00 87.00 103 VAL A CA 1
ATOM 781 C C . VAL A 1 103 ? 4.486 -13.966 -3.435 1.00 87.00 103 VAL A C 1
ATOM 783 O O . VAL A 1 103 ? 3.538 -13.985 -2.646 1.00 87.00 103 VAL A O 1
ATOM 786 N N . PRO A 1 104 ? 5.727 -14.292 -3.048 1.00 90.31 104 PRO A N 1
ATOM 787 C CA . PRO A 1 104 ? 6.092 -14.435 -1.646 1.00 90.31 104 PRO A CA 1
ATOM 788 C C . PRO A 1 104 ? 5.819 -13.150 -0.855 1.00 90.31 104 PRO A C 1
ATOM 790 O O . PRO A 1 104 ? 6.090 -12.046 -1.322 1.00 90.31 104 PRO A O 1
ATOM 793 N N . MET A 1 105 ? 5.350 -13.284 0.388 1.00 84.69 105 MET A N 1
ATOM 794 C CA . MET A 1 105 ? 5.154 -12.133 1.288 1.00 84.69 105 MET A CA 1
ATOM 795 C C . MET A 1 105 ? 6.453 -11.345 1.546 1.00 84.69 105 MET A C 1
ATOM 797 O O . MET A 1 105 ? 6.406 -10.154 1.845 1.00 84.69 105 MET A O 1
ATOM 801 N N 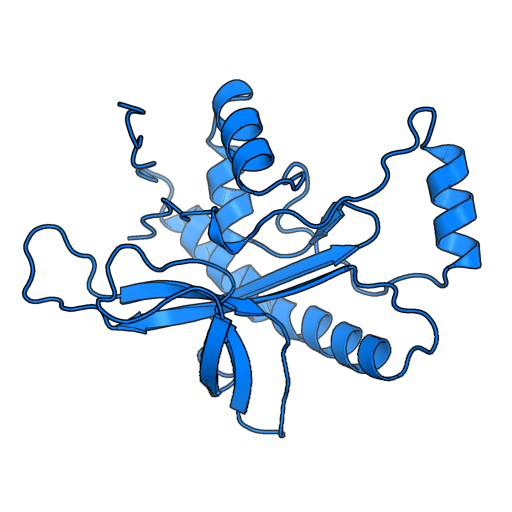. ALA A 1 106 ? 7.608 -12.008 1.446 1.00 86.75 106 ALA A N 1
ATOM 802 C CA . ALA A 1 106 ? 8.922 -11.394 1.630 1.00 86.75 106 ALA A CA 1
ATOM 803 C C . ALA A 1 106 ? 9.311 -10.417 0.505 1.00 86.75 106 ALA A C 1
ATOM 805 O O . ALA A 1 106 ? 10.188 -9.587 0.722 1.00 86.75 106 ALA A O 1
ATOM 806 N N . ASP A 1 107 ? 8.645 -10.500 -0.649 1.00 88.25 107 ASP A N 1
ATOM 807 C CA . ASP A 1 107 ? 8.953 -9.701 -1.840 1.00 88.25 107 ASP A CA 1
ATOM 808 C C . ASP A 1 107 ? 8.040 -8.464 -1.965 1.00 88.25 107 ASP A C 1
ATOM 810 O O . ASP A 1 107 ? 8.040 -7.783 -2.989 1.00 88.25 107 ASP A O 1
ATOM 814 N N . LEU A 1 108 ? 7.224 -8.179 -0.942 1.00 89.00 108 LEU A N 1
ATOM 815 C CA . LEU A 1 108 ? 6.381 -6.984 -0.898 1.00 89.00 108 LEU A CA 1
ATOM 816 C C . LEU A 1 108 ? 7.242 -5.739 -0.664 1.00 89.00 108 LEU A C 1
ATOM 818 O O . LEU A 1 108 ? 8.007 -5.692 0.297 1.00 89.00 108 LEU A O 1
ATOM 822 N N . GLU A 1 109 ? 7.052 -4.716 -1.494 1.00 88.38 109 GLU A N 1
ATOM 823 C CA . GLU A 1 109 ? 7.793 -3.449 -1.395 1.00 88.38 109 GLU A CA 1
ATOM 824 C C . GLU A 1 109 ? 6.996 -2.367 -0.663 1.00 88.38 109 GLU A C 1
ATOM 826 O O . GLU A 1 109 ? 7.554 -1.588 0.105 1.00 88.38 109 GLU A O 1
ATOM 831 N N . ASP A 1 110 ? 5.676 -2.336 -0.860 1.00 90.94 110 ASP A N 1
ATOM 832 C CA . ASP A 1 110 ? 4.791 -1.369 -0.212 1.00 90.94 110 ASP A CA 1
ATOM 833 C C . ASP A 1 110 ? 3.369 -1.917 -0.053 1.00 90.94 110 ASP A C 1
ATOM 835 O O . ASP A 1 110 ? 3.001 -2.976 -0.573 1.00 90.94 110 ASP A O 1
ATOM 839 N N . TRP A 1 111 ? 2.547 -1.192 0.695 1.00 92.25 111 TRP A N 1
ATOM 840 C CA . TRP A 1 111 ? 1.142 -1.489 0.918 1.00 92.25 111 TRP A CA 1
ATOM 841 C C . TRP A 1 111 ? 0.339 -0.198 0.998 1.00 92.25 111 TRP A C 1
ATOM 843 O O . TRP A 1 111 ? 0.838 0.832 1.436 1.00 92.25 111 TRP A O 1
ATOM 853 N N . MET A 1 112 ? -0.936 -0.252 0.633 1.00 90.81 112 MET A N 1
ATOM 854 C CA . MET A 1 112 ? -1.862 0.840 0.904 1.00 90.81 112 MET A CA 1
ATOM 855 C C . MET A 1 112 ? -3.256 0.330 1.236 1.00 90.81 112 MET A C 1
ATOM 857 O O . MET A 1 112 ? -3.697 -0.714 0.747 1.00 90.81 112 MET A O 1
ATOM 861 N N . SER A 1 113 ? -3.974 1.093 2.053 1.00 90.38 113 SER A N 1
ATOM 862 C CA . SER A 1 113 ? -5.393 0.866 2.305 1.00 90.38 113 SER A CA 1
ATOM 863 C C . SER A 1 113 ? -6.186 2.165 2.286 1.00 90.38 113 SER A C 1
ATOM 865 O O . SER A 1 113 ? -5.720 3.196 2.766 1.00 90.38 113 SER A O 1
ATOM 867 N N . ALA A 1 114 ? -7.400 2.098 1.740 1.00 87.25 114 ALA A N 1
ATOM 868 C CA . ALA A 1 114 ? -8.372 3.181 1.769 1.00 87.25 114 ALA A CA 1
ATOM 869 C C . ALA A 1 114 ? -9.420 2.905 2.848 1.00 87.25 114 ALA A C 1
ATOM 871 O O . ALA A 1 114 ? -10.022 1.827 2.874 1.00 87.25 114 ALA A O 1
ATOM 872 N N . VAL A 1 115 ? -9.631 3.864 3.747 1.00 84.75 115 VAL A N 1
ATOM 873 C CA . VAL A 1 115 ? -10.640 3.784 4.809 1.00 84.75 115 VAL A CA 1
ATOM 874 C C . VAL A 1 115 ? -11.281 5.156 4.977 1.00 84.75 115 VAL A C 1
ATOM 876 O O . VAL A 1 115 ? -10.591 6.121 5.304 1.00 84.75 115 VAL A O 1
ATOM 879 N N . ASP A 1 116 ? -12.601 5.229 4.806 1.00 81.06 116 ASP A N 1
ATOM 880 C CA . ASP A 1 116 ? -13.384 6.469 4.868 1.00 81.06 116 ASP A CA 1
ATOM 881 C C . ASP A 1 116 ? -12.849 7.562 3.905 1.00 81.06 116 ASP A C 1
ATOM 883 O O . ASP A 1 116 ? -12.787 8.742 4.259 1.00 81.06 116 ASP A O 1
ATOM 887 N N . GLY A 1 117 ? -12.411 7.174 2.698 1.00 76.19 117 GLY A N 1
ATOM 888 C CA . GLY A 1 117 ? -11.824 8.075 1.700 1.00 76.19 117 GLY A CA 1
ATOM 889 C C . GLY A 1 117 ? -10.393 8.554 1.985 1.00 76.19 117 GLY A C 1
ATOM 890 O O . GLY A 1 117 ? -9.873 9.356 1.211 1.00 76.19 117 GLY A O 1
ATOM 891 N N . GLN A 1 118 ? -9.748 8.080 3.058 1.00 76.69 118 GLN A N 1
ATOM 892 C CA . GLN A 1 118 ? -8.351 8.394 3.386 1.00 76.69 118 GLN A CA 1
ATOM 893 C C . GLN A 1 118 ? -7.418 7.226 3.058 1.00 76.69 118 GLN A C 1
ATOM 895 O O . GLN A 1 118 ? -7.764 6.072 3.326 1.00 76.69 118 GLN A O 1
ATOM 900 N N . ILE A 1 119 ? -6.222 7.531 2.545 1.00 83.25 119 ILE A N 1
ATOM 901 C CA . ILE A 1 119 ? -5.181 6.538 2.256 1.00 83.25 119 ILE A CA 1
ATOM 902 C C . ILE A 1 119 ? -4.176 6.425 3.400 1.00 83.25 119 ILE A C 1
ATOM 904 O O . ILE A 1 119 ? -3.641 7.418 3.889 1.00 83.25 119 ILE A O 1
ATOM 908 N N . TYR A 1 120 ? -3.893 5.182 3.777 1.00 87.75 120 TYR A N 1
ATOM 909 C CA . TYR A 1 120 ? -2.827 4.786 4.693 1.00 87.75 120 TYR A CA 1
ATOM 910 C C . TYR A 1 120 ? -1.816 3.911 3.957 1.00 87.75 120 TYR A C 1
ATOM 912 O O . TYR A 1 120 ? -2.167 3.258 2.975 1.00 87.75 120 TYR A O 1
ATOM 920 N N . GLY A 1 121 ? -0.577 3.878 4.446 1.00 89.12 121 GLY A N 1
ATOM 921 C CA . GLY A 1 121 ? 0.538 3.278 3.712 1.00 89.12 121 GLY A CA 1
ATOM 922 C C . GLY A 1 121 ? 0.949 4.157 2.528 1.00 89.12 121 GLY A C 1
ATOM 923 O O . GLY A 1 121 ? 0.913 5.388 2.639 1.00 89.12 121 GLY A O 1
ATOM 924 N N . GLY A 1 122 ? 1.351 3.551 1.411 1.00 86.06 122 GLY A N 1
ATOM 925 C CA . GLY A 1 122 ? 1.806 4.274 0.227 1.00 86.06 122 GLY A CA 1
ATOM 926 C C . GLY A 1 122 ? 3.057 5.091 0.537 1.00 86.06 122 GLY A C 1
ATOM 927 O O . GLY A 1 122 ? 3.105 6.276 0.204 1.00 86.06 122 GLY A O 1
ATOM 928 N N . HIS A 1 123 ? 4.010 4.533 1.291 1.00 85.31 123 HIS A N 1
ATOM 929 C CA . HIS A 1 123 ? 5.104 5.319 1.877 1.00 85.31 123 HIS A CA 1
ATOM 930 C C . HIS A 1 123 ? 5.973 6.022 0.823 1.00 85.31 123 HIS A C 1
ATOM 932 O O . HIS A 1 123 ? 6.224 7.225 0.993 1.00 85.31 123 HIS A O 1
ATOM 938 N N . PRO A 1 124 ? 6.399 5.350 -0.266 1.00 83.81 124 PRO A N 1
ATOM 939 C CA . PRO A 1 124 ? 7.205 5.957 -1.320 1.00 83.81 124 PRO A CA 1
ATOM 940 C C . PRO A 1 124 ? 6.395 6.985 -2.112 1.00 83.81 124 PRO A C 1
ATOM 942 O O . PRO A 1 124 ? 6.896 8.075 -2.395 1.00 83.81 124 PRO A O 1
ATOM 945 N N . ILE A 1 125 ? 5.108 6.706 -2.371 1.00 80.25 125 ILE A N 1
ATOM 946 C CA . ILE A 1 125 ? 4.189 7.679 -2.984 1.00 80.25 125 ILE A CA 1
ATOM 947 C C . ILE A 1 125 ? 4.095 8.926 -2.103 1.00 80.25 125 ILE A C 1
ATOM 949 O O . ILE A 1 125 ? 4.226 10.038 -2.601 1.00 80.25 125 ILE A O 1
ATOM 953 N N . GLY A 1 126 ? 3.967 8.771 -0.786 1.00 76.12 126 GLY A N 1
ATOM 954 C CA . GLY A 1 126 ? 3.937 9.902 0.132 1.00 76.12 126 GLY A CA 1
ATOM 955 C C . GLY A 1 126 ? 5.247 10.679 0.189 1.00 76.12 126 GLY A C 1
ATOM 956 O O . GLY A 1 126 ? 5.225 11.907 0.281 1.00 76.12 126 GLY A O 1
ATOM 957 N N . ALA A 1 127 ? 6.394 10.000 0.106 1.00 79.75 127 ALA A N 1
ATOM 958 C CA . ALA A 1 127 ? 7.695 10.660 0.003 1.00 79.75 127 ALA A CA 1
ATOM 959 C C . ALA A 1 127 ? 7.799 11.495 -1.279 1.00 79.75 127 ALA A C 1
ATOM 961 O O . ALA A 1 127 ? 8.194 12.657 -1.210 1.00 79.75 127 ALA A O 1
ATOM 962 N N . MET A 1 128 ? 7.344 10.951 -2.408 1.00 77.75 128 MET A N 1
ATOM 963 C CA . MET A 1 128 ? 7.281 11.652 -3.688 1.00 77.75 128 MET A CA 1
ATOM 964 C C . MET A 1 128 ? 6.288 12.824 -3.657 1.00 77.75 128 MET A C 1
ATOM 966 O O . MET A 1 128 ? 6.631 13.943 -4.022 1.00 77.75 128 MET A O 1
ATOM 970 N N . CYS A 1 129 ? 5.065 12.628 -3.162 1.00 75.00 129 CYS A N 1
ATOM 971 C CA . CYS A 1 129 ? 4.061 13.690 -3.100 1.00 75.00 129 CYS A CA 1
ATOM 972 C C . CYS A 1 129 ? 4.520 14.874 -2.235 1.00 75.00 129 CYS A C 1
ATOM 974 O O . CYS A 1 129 ? 4.115 16.008 -2.495 1.00 75.00 129 CYS A O 1
ATOM 976 N N . ARG A 1 130 ? 5.380 14.650 -1.228 1.00 76.56 130 ARG A N 1
ATOM 977 C CA . ARG A 1 130 ? 5.973 15.717 -0.401 1.00 76.56 130 ARG A CA 1
ATOM 978 C C . ARG A 1 130 ? 6.898 16.655 -1.179 1.00 76.56 130 ARG A C 1
ATOM 980 O O . ARG A 1 130 ? 7.016 17.806 -0.767 1.00 76.56 130 ARG A O 1
ATOM 987 N N . THR A 1 131 ? 7.497 16.205 -2.280 1.00 75.81 131 THR A N 1
ATOM 988 C CA . THR A 1 131 ? 8.350 17.043 -3.138 1.00 75.81 131 THR A CA 1
ATOM 989 C C . THR A 1 131 ? 7.560 17.751 -4.245 1.00 75.81 131 THR A C 1
ATOM 991 O O . THR A 1 131 ? 8.042 18.734 -4.804 1.00 75.81 131 THR A O 1
ATOM 994 N N . MET A 1 132 ? 6.328 17.307 -4.524 1.00 76.69 132 MET A N 1
ATOM 995 C CA . MET A 1 132 ? 5.428 17.908 -5.514 1.00 76.69 132 MET A CA 1
ATOM 996 C C . MET A 1 132 ? 4.833 19.242 -5.047 1.00 76.69 132 MET A C 1
ATOM 998 O O . MET A 1 132 ? 4.497 19.432 -3.871 1.00 76.69 132 MET A O 1
ATOM 1002 N N . SER A 1 133 ? 4.607 20.150 -5.999 1.00 78.12 133 SER A N 1
ATOM 1003 C CA . SER A 1 133 ? 3.794 21.347 -5.777 1.00 78.12 133 SER A CA 1
ATOM 1004 C C . SER A 1 133 ? 2.322 20.995 -5.513 1.00 78.12 133 SER A C 1
ATOM 1006 O O . SER A 1 133 ? 1.854 19.896 -5.806 1.00 78.12 133 SER A O 1
ATOM 1008 N N . LEU A 1 134 ? 1.548 21.952 -4.989 1.00 76.69 134 LEU A N 1
ATOM 1009 C CA . LEU A 1 134 ? 0.117 21.749 -4.716 1.00 76.69 134 LEU A CA 1
ATOM 1010 C C . LEU A 1 134 ? -0.692 21.388 -5.974 1.00 76.69 134 LEU A C 1
ATOM 1012 O O . LEU A 1 134 ? -1.627 20.599 -5.885 1.00 76.69 134 LEU A O 1
ATOM 1016 N N . ALA A 1 135 ? -0.340 21.959 -7.130 1.00 76.56 135 ALA A N 1
ATOM 1017 C CA . ALA A 1 135 ? -1.019 21.672 -8.392 1.00 76.56 135 ALA A CA 1
ATOM 1018 C C . ALA A 1 135 ? -0.699 20.255 -8.893 1.00 76.56 135 ALA A C 1
ATOM 1020 O O . ALA A 1 135 ? -1.608 19.521 -9.262 1.00 76.56 135 ALA A O 1
ATOM 1021 N N . GLU A 1 136 ? 0.571 19.851 -8.831 1.00 73.56 136 GLU A N 1
ATOM 1022 C CA . GLU A 1 136 ? 1.005 18.501 -9.215 1.00 73.56 136 GLU A CA 1
ATOM 1023 C C . GLU A 1 136 ? 0.409 17.435 -8.296 1.00 73.56 136 GLU A C 1
ATOM 1025 O O . GLU A 1 136 ? -0.044 16.396 -8.767 1.00 73.56 136 GLU A O 1
ATOM 1030 N N . ARG A 1 137 ? 0.330 17.718 -6.991 1.00 73.06 137 ARG A N 1
ATOM 1031 C CA . ARG A 1 137 ? -0.341 16.830 -6.042 1.00 73.06 137 ARG A CA 1
ATOM 1032 C C . ARG A 1 137 ? -1.833 16.709 -6.340 1.00 73.06 137 ARG A C 1
ATOM 1034 O O . ARG A 1 137 ? -2.357 15.609 -6.324 1.00 73.06 137 ARG A O 1
ATOM 1041 N N . ALA A 1 138 ? -2.512 17.809 -6.666 1.00 74.00 138 ALA A N 1
ATOM 1042 C CA . ALA A 1 138 ? -3.927 17.760 -7.030 1.00 74.00 138 ALA A CA 1
ATOM 1043 C C . ALA A 1 138 ? -4.175 16.959 -8.322 1.00 74.00 138 ALA A C 1
ATOM 1045 O O . ALA A 1 138 ? -5.171 16.247 -8.411 1.00 74.00 138 ALA A O 1
ATOM 1046 N N . GLU A 1 139 ? -3.282 17.051 -9.312 1.00 74.00 139 GLU A N 1
ATOM 1047 C CA . GLU A 1 139 ? -3.346 16.231 -10.530 1.00 74.00 139 GLU A CA 1
ATOM 1048 C C . GLU A 1 139 ? -3.096 14.749 -10.236 1.00 74.00 139 GLU A C 1
ATOM 1050 O O . GLU A 1 139 ? -3.836 13.901 -10.734 1.00 74.00 139 GLU A O 1
ATOM 1055 N N . HIS A 1 140 ? -2.110 14.441 -9.390 1.00 70.50 140 HIS A N 1
ATOM 1056 C CA . HIS A 1 140 ? -1.849 13.089 -8.906 1.00 70.50 140 HIS A CA 1
ATOM 1057 C C . HIS A 1 140 ? -3.082 12.520 -8.185 1.00 70.50 140 HIS A C 1
ATOM 1059 O O . HIS A 1 140 ? -3.637 11.503 -8.597 1.00 70.50 140 HIS A O 1
ATOM 1065 N N . ASP A 1 141 ? -3.586 13.217 -7.173 1.00 71.06 141 ASP A N 1
ATOM 1066 C CA . ASP A 1 141 ? -4.740 12.800 -6.375 1.00 71.06 141 ASP A CA 1
ATOM 1067 C C . ASP A 1 141 ? -5.995 12.630 -7.246 1.00 71.06 141 ASP A C 1
ATOM 1069 O O . ASP A 1 141 ? -6.745 11.664 -7.095 1.00 71.06 141 ASP A O 1
ATOM 1073 N N . ALA A 1 142 ? -6.192 13.507 -8.237 1.00 72.62 142 ALA A N 1
ATOM 1074 C CA . ALA A 1 142 ? -7.276 13.390 -9.209 1.00 72.62 142 ALA A CA 1
ATOM 1075 C C . ALA A 1 142 ? -7.109 12.193 -10.157 1.00 72.62 142 ALA A C 1
ATOM 1077 O O . ALA A 1 142 ? -8.108 11.557 -10.501 1.00 72.62 142 ALA A O 1
ATOM 1078 N N . ALA A 1 143 ? -5.879 11.877 -10.577 1.00 67.94 143 ALA A N 1
ATOM 1079 C CA . ALA A 1 143 ? -5.601 10.715 -11.415 1.00 67.94 143 ALA A CA 1
ATOM 1080 C C . ALA A 1 143 ? -5.956 9.422 -10.679 1.00 67.94 143 ALA A C 1
ATOM 1082 O O . ALA A 1 143 ? -6.590 8.544 -11.259 1.00 67.94 143 ALA A O 1
ATOM 1083 N N . TRP A 1 144 ? -5.618 9.339 -9.394 1.00 63.34 144 TRP A N 1
ATOM 1084 C CA . TRP A 1 144 ? -5.902 8.179 -8.555 1.00 63.34 144 TRP A CA 1
ATOM 1085 C C . TRP A 1 144 ? -7.316 8.174 -7.950 1.00 63.34 144 TRP A C 1
ATOM 1087 O O . TRP A 1 144 ? -7.803 7.127 -7.529 1.00 63.34 144 TRP A O 1
ATOM 1097 N N . GLY A 1 145 ? -7.997 9.322 -7.925 1.00 65.69 145 GLY A N 1
ATOM 1098 C CA . GLY A 1 145 ? -9.298 9.495 -7.276 1.00 65.69 145 GLY A CA 1
ATOM 1099 C C . GLY A 1 145 ? -9.239 9.370 -5.750 1.00 65.69 145 GLY A C 1
ATOM 1100 O O . GLY A 1 145 ? -10.241 9.003 -5.135 1.00 65.69 145 GLY A O 1
ATOM 1101 N N . LEU A 1 146 ? -8.074 9.636 -5.155 1.00 67.06 146 LEU A N 1
ATOM 1102 C CA . LEU A 1 146 ? -7.768 9.449 -3.737 1.00 67.06 146 LEU A CA 1
ATOM 1103 C C . LEU A 1 146 ? -7.011 10.660 -3.194 1.00 67.06 146 LEU A C 1
ATOM 1105 O O . LEU A 1 146 ? -6.243 11.281 -3.919 1.00 67.06 146 LEU A O 1
ATOM 1109 N N . ASP A 1 147 ? -7.203 10.960 -1.911 1.00 69.00 147 ASP A N 1
ATOM 1110 C CA . ASP A 1 147 ? -6.460 12.008 -1.210 1.00 69.00 147 ASP A CA 1
ATOM 1111 C C . ASP A 1 147 ? -5.175 11.425 -0.598 1.00 69.00 147 ASP A C 1
ATOM 1113 O O . ASP A 1 147 ? -5.231 10.596 0.319 1.00 69.00 147 ASP A O 1
ATOM 1117 N N . PHE A 1 148 ? -4.015 11.854 -1.112 1.00 67.06 148 PHE A N 1
ATOM 1118 C CA . PHE A 1 148 ? -2.699 11.412 -0.639 1.00 67.06 148 PHE A CA 1
ATOM 1119 C C . PHE A 1 148 ? -2.102 12.346 0.429 1.00 67.06 148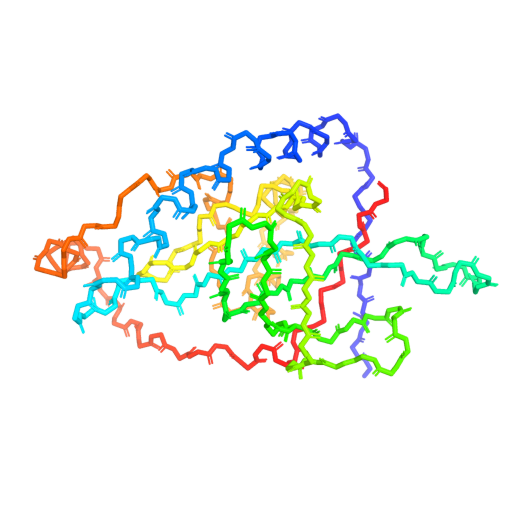 PHE A C 1
ATOM 1121 O O . PHE A 1 148 ? -0.938 12.169 0.810 1.00 67.06 148 PHE A O 1
ATOM 1128 N N . ALA A 1 149 ? -2.858 13.326 0.946 1.00 54.97 149 ALA A N 1
ATOM 1129 C CA . ALA A 1 149 ? -2.353 14.374 1.838 1.00 54.97 149 ALA A CA 1
ATOM 1130 C C . ALA A 1 149 ? -1.682 13.867 3.133 1.00 54.97 149 ALA A C 1
ATOM 1132 O O . ALA A 1 149 ? -0.812 14.564 3.657 1.00 54.97 149 ALA A O 1
ATOM 1133 N N . GLU A 1 150 ? -2.024 12.665 3.618 1.00 60.81 150 GLU A N 1
ATOM 1134 C CA . GLU A 1 150 ? -1.456 12.038 4.833 1.00 60.81 150 GLU A CA 1
ATOM 1135 C C . GLU A 1 150 ? -0.754 10.683 4.572 1.00 60.81 150 GLU A C 1
ATOM 1137 O O . GLU A 1 150 ? -0.620 9.846 5.466 1.00 60.81 150 GLU A O 1
ATOM 1142 N N . THR A 1 151 ? -0.277 10.442 3.350 1.00 60.78 151 THR A N 1
ATOM 1143 C CA . THR A 1 151 ? 0.395 9.179 2.986 1.00 60.78 151 THR A CA 1
ATOM 1144 C C . THR A 1 151 ? 1.708 8.920 3.732 1.00 60.78 151 THR A C 1
ATOM 1146 O O . THR A 1 151 ? 2.490 9.823 4.058 1.00 60.78 151 THR A O 1
ATOM 1149 N N . GLY A 1 152 ? 1.943 7.640 4.032 1.00 60.06 152 GLY A N 1
ATOM 1150 C CA . GLY A 1 152 ? 2.954 7.148 4.971 1.00 60.06 152 GLY A CA 1
ATOM 1151 C C . GLY A 1 152 ? 2.464 7.032 6.421 1.00 60.06 152 GLY A C 1
ATOM 1152 O O . GLY A 1 152 ? 3.206 6.550 7.280 1.00 60.06 152 GLY A O 1
ATOM 1153 N N . ALA A 1 153 ? 1.226 7.441 6.716 1.00 70.81 153 ALA A N 1
ATOM 1154 C CA . ALA A 1 153 ? 0.589 7.164 7.996 1.00 70.81 153 ALA A CA 1
ATOM 1155 C C . ALA A 1 153 ? 0.124 5.702 8.075 1.00 70.81 153 ALA A C 1
ATOM 1157 O O . ALA A 1 153 ? -0.416 5.139 7.123 1.00 70.81 153 ALA A O 1
ATOM 1158 N N . VAL A 1 154 ? 0.278 5.100 9.253 1.00 74.31 154 VAL A N 1
ATOM 1159 C CA . VAL A 1 154 ? -0.218 3.752 9.542 1.00 74.31 154 VAL A CA 1
ATOM 1160 C C . VAL A 1 154 ? -1.511 3.872 10.336 1.00 74.31 154 VAL A C 1
ATOM 1162 O O . VAL A 1 154 ? -1.508 4.453 11.422 1.00 74.31 154 VAL A O 1
ATOM 1165 N N . ARG A 1 155 ? -2.609 3.279 9.849 1.00 76.62 155 ARG A N 1
ATOM 1166 C CA . ARG A 1 155 ? -3.832 3.095 10.647 1.00 76.62 155 ARG A CA 1
ATOM 1167 C C . ARG A 1 155 ? -3.826 1.707 11.277 1.00 76.62 155 ARG A C 1
ATOM 1169 O O . ARG A 1 155 ? -4.117 0.730 10.595 1.00 76.62 155 ARG A O 1
ATOM 1176 N N . PRO A 1 156 ? -3.508 1.585 12.577 1.00 64.06 156 PRO A N 1
ATOM 1177 C CA . PRO A 1 156 ? -3.377 0.278 13.205 1.00 64.06 156 PRO A CA 1
ATOM 1178 C C . PRO A 1 156 ? -4.717 -0.449 13.379 1.00 64.06 156 PRO A C 1
ATOM 1180 O O . PRO A 1 156 ? -4.704 -1.674 13.485 1.00 64.06 156 PRO A O 1
ATOM 1183 N N . VAL A 1 157 ? -5.837 0.276 13.472 1.00 76.44 157 VAL A N 1
ATOM 1184 C CA . VAL A 1 157 ? -7.179 -0.287 13.685 1.00 76.44 157 VAL A CA 1
ATOM 1185 C C . VAL A 1 157 ? -8.217 0.569 12.958 1.00 76.44 157 VAL A C 1
ATOM 1187 O O . VAL A 1 157 ? -8.242 1.796 13.113 1.00 76.44 157 VAL A O 1
ATOM 1190 N N . VAL A 1 158 ? -9.113 -0.066 12.205 1.00 75.50 158 VAL A N 1
ATOM 1191 C CA . VAL A 1 158 ? -10.314 0.574 11.667 1.00 75.50 158 VAL A CA 1
ATOM 1192 C C . VAL A 1 158 ? -11.432 0.465 12.703 1.00 75.50 158 VAL A C 1
ATOM 1194 O O . VAL A 1 158 ? -11.858 -0.624 13.096 1.00 75.50 158 VAL A O 1
ATOM 1197 N N . ALA A 1 159 ? -11.917 1.613 13.176 1.00 76.06 159 ALA A N 1
ATOM 1198 C CA . ALA A 1 159 ? -12.992 1.665 14.163 1.00 76.06 159 ALA A CA 1
ATOM 1199 C C . ALA A 1 159 ? -14.304 1.056 13.614 1.00 76.06 159 ALA A C 1
ATOM 1201 O O . ALA A 1 159 ? -14.512 1.037 12.395 1.00 76.06 159 ALA A O 1
ATOM 1202 N N . PRO A 1 160 ? -15.212 0.560 14.471 1.00 73.12 160 PRO A N 1
ATOM 1203 C CA . PRO A 1 160 ? -16.548 0.127 14.061 1.00 73.12 160 PRO A CA 1
ATOM 1204 C C . PRO A 1 160 ? -17.329 1.239 13.348 1.00 73.12 160 PRO A C 1
ATOM 1206 O O . PRO A 1 160 ? -17.152 2.419 13.651 1.00 73.12 160 PRO A O 1
ATOM 1209 N N . VAL A 1 161 ? -18.241 0.863 12.444 1.00 68.62 161 VAL A N 1
ATOM 1210 C CA . VAL A 1 161 ? -19.048 1.801 11.633 1.00 68.62 161 VAL A CA 1
ATOM 1211 C C . VAL A 1 161 ? -19.717 2.875 12.497 1.00 68.62 161 VAL A C 1
ATOM 1213 O O . VAL A 1 161 ? -19.640 4.054 12.174 1.00 68.62 161 VAL A O 1
ATOM 1216 N N . GLN A 1 162 ? -20.270 2.499 13.652 1.00 66.81 162 GLN A N 1
ATOM 1217 C CA . GLN A 1 162 ? -20.966 3.411 14.566 1.00 66.81 162 GLN A CA 1
ATOM 1218 C C . GLN A 1 162 ? -20.066 4.519 15.135 1.00 66.81 162 GLN A C 1
ATOM 1220 O O . GLN A 1 162 ? -20.557 5.570 15.547 1.00 66.81 162 GLN A O 1
ATOM 1225 N N . GLU A 1 163 ? -18.758 4.285 15.214 1.00 69.88 163 GLU A N 1
ATOM 1226 C CA . GLU A 1 163 ? -17.776 5.274 15.663 1.00 69.88 163 GLU A CA 1
ATOM 1227 C C . GLU A 1 163 ? -17.259 6.109 14.487 1.00 69.88 163 GLU A C 1
ATOM 1229 O O . GLU A 1 163 ? -17.081 7.321 14.628 1.00 69.88 163 GLU A O 1
ATOM 1234 N N . ARG A 1 164 ? -17.106 5.492 13.306 1.00 69.88 164 ARG A N 1
ATOM 1235 C CA . ARG A 1 164 ? -16.698 6.186 12.074 1.00 69.88 164 ARG A CA 1
ATOM 1236 C C . ARG A 1 164 ? -17.763 7.164 11.585 1.00 69.88 164 ARG A C 1
ATOM 1238 O O . ARG A 1 164 ? -17.428 8.291 11.243 1.00 69.88 164 ARG A O 1
ATOM 1245 N N . GLU A 1 165 ? -19.043 6.803 11.653 1.00 60.56 165 GLU A N 1
ATOM 1246 C CA . GLU A 1 165 ? -20.163 7.688 11.296 1.00 60.56 165 GLU A CA 1
ATOM 1247 C C . GLU A 1 165 ? -20.231 8.928 12.196 1.00 60.56 165 GLU A C 1
ATOM 1249 O O . GLU A 1 165 ? -20.439 10.041 11.714 1.00 60.56 165 GLU A O 1
ATOM 1254 N N . LYS A 1 166 ? -19.983 8.767 13.503 1.00 58.22 166 LYS A N 1
ATOM 1255 C CA . LYS A 1 166 ? -19.919 9.894 14.448 1.00 58.22 166 LYS A CA 1
ATOM 1256 C C . LYS A 1 166 ? -18.740 10.813 14.130 1.00 58.22 166 LYS A C 1
ATOM 1258 O O . LYS A 1 166 ? -18.914 12.030 14.095 1.00 58.22 166 LYS A O 1
ATOM 1263 N N . ALA A 1 167 ? -17.568 10.247 13.838 1.00 57.03 167 ALA A N 1
ATOM 1264 C CA . ALA A 1 167 ? -16.382 11.009 13.449 1.00 57.03 167 ALA A CA 1
ATOM 1265 C C . ALA A 1 167 ? -16.552 11.721 12.092 1.00 57.03 167 ALA A C 1
ATOM 1267 O O . ALA A 1 167 ? -16.123 12.866 11.946 1.00 57.03 167 ALA A O 1
ATOM 1268 N N . CYS A 1 168 ? -17.218 11.076 11.130 1.00 47.78 168 CYS A N 1
ATOM 1269 C CA . CYS A 1 168 ? -17.532 11.637 9.820 1.00 47.78 168 CYS A CA 1
ATOM 1270 C C . CYS A 1 168 ? -18.582 12.752 9.932 1.00 47.78 168 CYS A C 1
ATOM 1272 O O . CYS A 1 168 ? -18.400 13.811 9.342 1.00 47.78 168 CYS A O 1
ATOM 1274 N N . SER A 1 169 ? -19.604 12.612 10.788 1.00 43.53 169 SER A N 1
ATOM 1275 C CA . SER A 1 169 ? -20.572 13.691 11.064 1.00 43.53 169 SER A CA 1
ATOM 1276 C C . SER A 1 169 ? -19.943 14.934 11.707 1.00 43.53 169 SER A C 1
ATOM 1278 O O . SER A 1 169 ? -20.419 16.043 11.489 1.00 43.53 169 SER A O 1
ATOM 1280 N N . ALA A 1 170 ? -18.843 14.767 12.449 1.00 44.50 170 ALA A N 1
ATOM 1281 C CA . ALA A 1 170 ? -18.084 15.878 13.021 1.00 44.50 170 ALA A CA 1
ATOM 1282 C C . ALA A 1 170 ? -17.163 16.567 11.993 1.00 44.50 170 ALA A C 1
ATOM 1284 O O . ALA A 1 170 ? -16.695 17.675 12.246 1.00 44.50 170 ALA A O 1
ATOM 1285 N N . ARG A 1 171 ? -16.904 15.926 10.841 1.00 44.03 171 ARG A N 1
ATOM 1286 C CA . ARG A 1 171 ? -16.034 16.426 9.760 1.00 44.03 171 ARG A CA 1
ATOM 1287 C C . ARG A 1 171 ? -16.760 16.765 8.450 1.00 44.03 171 ARG A C 1
ATOM 1289 O O . ARG A 1 171 ? -16.191 17.477 7.632 1.00 44.03 171 ARG A O 1
ATOM 1296 N N . CYS A 1 172 ? -17.997 16.319 8.235 1.00 33.22 172 CYS A N 1
ATOM 1297 C CA . CYS A 1 172 ? -18.701 16.490 6.963 1.00 33.22 172 CYS A CA 1
ATOM 1298 C C . CYS A 1 172 ? -19.716 17.640 6.966 1.00 33.22 172 CYS A C 1
ATOM 1300 O O . CYS A 1 172 ? -20.835 17.503 7.454 1.00 33.22 172 CYS A O 1
ATOM 1302 N N . SER A 1 173 ? -19.367 18.719 6.261 1.00 32.94 173 SER A N 1
ATOM 1303 C CA . SER A 1 173 ? -20.318 19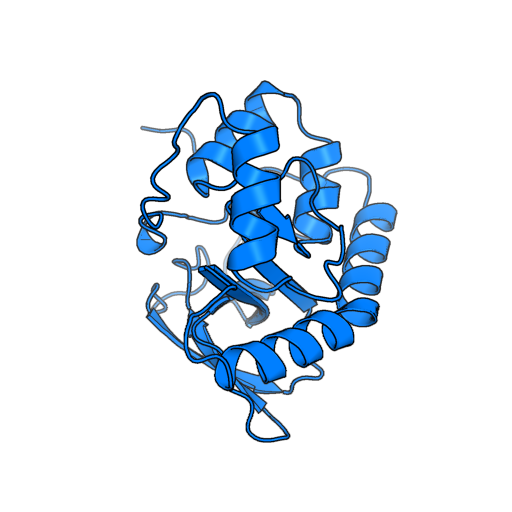.553 5.509 1.00 32.94 173 SER A CA 1
ATOM 1304 C C . SER A 1 173 ? -20.397 19.174 4.020 1.00 32.94 173 SER A C 1
ATOM 1306 O O . SER A 1 173 ? -21.145 19.800 3.274 1.00 32.94 173 SER A O 1
ATOM 1308 N N . VAL A 1 174 ? -19.696 18.129 3.561 1.00 35.44 174 VAL A N 1
ATOM 1309 C CA . VAL A 1 174 ? -19.801 17.637 2.179 1.00 35.44 174 VAL A CA 1
ATOM 1310 C C . VAL A 1 174 ? -19.888 16.116 2.185 1.00 35.44 174 VAL A C 1
ATOM 1312 O O . VAL A 1 174 ? -18.906 15.416 2.402 1.00 35.44 174 VAL A O 1
ATOM 1315 N N . ALA A 1 175 ? -21.093 15.605 1.939 1.00 35.69 175 ALA A N 1
ATOM 1316 C CA . ALA A 1 175 ? -21.345 14.194 1.693 1.00 35.69 175 ALA A CA 1
ATOM 1317 C C . ALA A 1 175 ? -20.677 13.768 0.374 1.00 35.69 175 ALA A C 1
ATOM 1319 O O . ALA A 1 175 ? -21.265 13.876 -0.703 1.00 35.69 175 ALA A O 1
ATOM 1320 N N . SER A 1 176 ? -19.441 13.288 0.458 1.00 36.44 176 SER A N 1
ATOM 1321 C CA . SER A 1 176 ? -18.775 12.596 -0.639 1.00 36.44 176 SER A CA 1
ATOM 1322 C C . SER A 1 176 ? -19.285 11.155 -0.677 1.00 36.44 176 SER A C 1
ATOM 1324 O O . SER A 1 176 ? -18.952 10.333 0.173 1.00 36.44 176 SER A O 1
ATOM 1326 N N . ARG A 1 177 ? -20.148 10.841 -1.650 1.00 37.72 177 ARG A N 1
ATOM 1327 C CA . ARG A 1 177 ? -20.369 9.448 -2.050 1.00 37.72 177 ARG A CA 1
ATOM 1328 C C . ARG A 1 177 ? -19.080 8.997 -2.720 1.00 37.72 177 ARG A C 1
ATOM 1330 O O . ARG A 1 177 ? -18.853 9.371 -3.869 1.00 37.72 177 ARG A O 1
ATOM 1337 N N . PHE A 1 178 ? -18.264 8.222 -2.010 1.00 35.88 178 PHE A N 1
ATOM 1338 C CA . PHE A 1 178 ? -17.126 7.537 -2.607 1.00 35.88 178 PHE A CA 1
ATOM 1339 C C . PHE A 1 178 ? -17.635 6.731 -3.807 1.00 35.88 178 PHE A C 1
ATOM 1341 O O . PHE A 1 178 ? -18.402 5.774 -3.676 1.00 35.88 178 PHE A O 1
ATOM 1348 N N . ARG A 1 179 ? -17.304 7.204 -5.006 1.00 37.41 179 ARG A N 1
ATOM 1349 C CA . ARG A 1 179 ? -17.533 6.487 -6.252 1.00 37.41 179 ARG A CA 1
ATOM 1350 C C . ARG A 1 179 ? -16.214 5.767 -6.500 1.00 37.41 179 ARG A C 1
ATOM 1352 O O . ARG A 1 179 ? -15.220 6.479 -6.620 1.00 37.41 179 ARG A O 1
ATOM 1359 N N . PRO A 1 180 ? -16.173 4.424 -6.542 1.00 36.09 180 PRO A N 1
ATOM 1360 C CA . PRO A 1 180 ? -14.915 3.725 -6.758 1.00 36.09 180 PRO A CA 1
ATOM 1361 C C . PRO A 1 180 ? -14.270 4.280 -8.041 1.00 36.09 180 PRO A C 1
ATOM 1363 O O . PRO A 1 180 ? -14.956 4.339 -9.074 1.00 36.09 180 PRO A O 1
ATOM 1366 N N . PRO A 1 181 ? -13.016 4.758 -7.979 1.00 45.31 181 PRO A N 1
ATOM 1367 C CA . PRO A 1 181 ? -12.273 5.197 -9.151 1.00 45.31 181 PRO A CA 1
ATOM 1368 C C . PRO A 1 181 ? -12.318 4.132 -10.253 1.00 45.31 181 PRO A C 1
ATOM 1370 O O . PRO A 1 181 ? -12.388 2.932 -9.991 1.00 45.31 181 PRO A O 1
ATOM 1373 N N . GLN A 1 182 ? -12.304 4.548 -11.521 1.00 47.22 182 GLN A N 1
ATOM 1374 C CA . GLN A 1 182 ? -12.109 3.606 -12.628 1.00 47.22 182 GLN A CA 1
ATOM 1375 C C . GLN A 1 182 ? -10.616 3.272 -12.722 1.00 47.22 182 GLN A C 1
ATOM 1377 O O . GLN A 1 182 ? -9.916 3.810 -13.576 1.00 47.22 182 GLN A O 1
ATOM 1382 N N . TRP A 1 183 ? -10.143 2.408 -11.818 1.00 47.41 183 TRP A N 1
ATOM 1383 C CA . TRP A 1 183 ? -8.725 2.089 -11.595 1.00 47.41 183 TRP A CA 1
ATOM 1384 C C . TRP A 1 183 ? -7.983 1.597 -12.843 1.00 47.41 183 TRP A C 1
ATOM 1386 O O . TRP A 1 183 ? -6.814 1.914 -13.031 1.00 47.41 183 TRP A O 1
ATOM 1396 N N . SER A 1 184 ? -8.690 0.943 -13.769 1.00 36.97 184 SER A N 1
ATOM 1397 C CA . SER A 1 184 ? -8.157 0.527 -15.074 1.00 36.97 184 SER A CA 1
ATOM 1398 C C . SER A 1 184 ? -7.720 1.683 -15.982 1.00 36.97 184 SER A C 1
ATOM 1400 O O . SER A 1 184 ? -7.122 1.453 -17.024 1.00 36.97 184 SER A O 1
ATOM 1402 N N . ARG A 1 185 ? -8.032 2.936 -15.631 1.00 37.44 185 ARG A N 1
ATOM 1403 C CA . ARG A 1 185 ? -7.583 4.132 -16.363 1.00 37.44 185 ARG A CA 1
ATOM 1404 C C . ARG A 1 185 ? -6.382 4.816 -15.719 1.00 37.44 185 ARG A C 1
ATOM 1406 O O . ARG A 1 185 ? -5.841 5.744 -16.318 1.00 37.44 185 ARG A O 1
ATOM 1413 N N . ILE A 1 186 ? -5.978 4.377 -14.529 1.00 43.34 186 ILE A N 1
ATOM 1414 C CA . ILE A 1 186 ? -4.821 4.911 -13.818 1.00 43.34 186 ILE A CA 1
ATOM 1415 C C . ILE A 1 186 ? -3.584 4.262 -14.424 1.00 43.34 186 ILE A C 1
ATOM 1417 O O . ILE A 1 186 ? -3.357 3.063 -14.275 1.00 43.34 186 ILE A O 1
ATOM 1421 N N . ARG A 1 187 ? -2.784 5.062 -15.125 1.00 42.00 187 ARG A N 1
ATOM 1422 C CA . ARG A 1 187 ? -1.409 4.703 -15.465 1.00 42.00 187 ARG A CA 1
ATOM 1423 C C . ARG A 1 187 ? -0.537 5.267 -14.351 1.00 42.00 187 ARG A C 1
ATOM 1425 O O . ARG A 1 187 ? -0.413 6.490 -14.296 1.00 42.00 187 ARG A O 1
ATOM 1432 N N . PRO A 1 188 ? 0.022 4.456 -13.440 1.00 37.91 188 PRO A N 1
ATOM 1433 C CA . PRO A 1 188 ? 1.000 4.975 -12.507 1.00 37.91 188 PRO A CA 1
ATOM 1434 C C . PRO A 1 188 ? 2.247 5.321 -13.315 1.00 37.91 188 PRO A C 1
ATOM 1436 O O . PRO A 1 188 ? 3.089 4.472 -13.583 1.00 37.91 188 PRO A O 1
ATOM 1439 N N . SER A 1 189 ? 2.361 6.581 -13.724 1.00 34.56 189 SER A N 1
ATOM 1440 C CA . SER A 1 189 ? 3.611 7.153 -14.211 1.00 34.56 189 SER A CA 1
ATOM 1441 C C . SER A 1 189 ? 4.514 7.412 -13.002 1.00 34.56 189 SER A C 1
ATOM 1443 O O . SER A 1 189 ? 4.781 8.557 -12.639 1.00 34.56 189 SER A O 1
ATOM 1445 N N . ALA A 1 190 ? 4.911 6.349 -12.310 1.00 33.38 190 ALA A N 1
ATOM 1446 C CA . ALA A 1 190 ? 5.843 6.411 -11.197 1.00 33.38 190 ALA A CA 1
ATOM 1447 C C . ALA A 1 190 ? 7.060 5.565 -11.572 1.00 33.38 190 ALA A C 1
ATOM 1449 O O . ALA A 1 190 ? 7.141 4.374 -11.286 1.00 33.38 190 ALA A O 1
ATOM 1450 N N . SER A 1 191 ? 7.991 6.207 -12.278 1.00 31.02 191 SER A N 1
ATOM 1451 C CA . SER A 1 191 ? 9.360 5.725 -12.420 1.00 31.02 191 SER A CA 1
ATOM 1452 C C . SER A 1 191 ? 10.039 5.871 -11.057 1.00 31.02 191 SER A C 1
ATOM 1454 O O . SER A 1 191 ? 10.580 6.931 -10.748 1.00 31.02 191 SER A O 1
ATOM 1456 N N . ILE A 1 192 ? 10.003 4.819 -10.247 1.00 32.28 192 ILE A N 1
ATOM 1457 C CA . ILE A 1 192 ? 10.912 4.649 -9.111 1.00 32.28 192 ILE A CA 1
ATOM 1458 C C . ILE A 1 192 ? 12.158 3.974 -9.701 1.00 32.28 192 ILE A C 1
ATOM 1460 O O . ILE A 1 192 ? 12.055 2.939 -10.357 1.00 32.28 192 ILE A O 1
ATOM 1464 N N . ARG A 1 193 ? 13.300 4.656 -9.614 1.00 28.06 193 ARG A N 1
ATOM 1465 C CA . ARG A 1 193 ? 14.596 4.202 -10.131 1.00 28.06 193 ARG A CA 1
ATOM 1466 C C . ARG A 1 193 ? 15.456 3.684 -8.996 1.00 28.06 193 ARG A C 1
ATOM 1468 O O . ARG A 1 193 ? 15.403 4.317 -7.919 1.00 28.06 193 ARG A O 1
#

Organism: NCBI:txid48664

Foldseek 3Di:
DPDPDQDDPPDPPVQLVVLLVLQVVQVVLVVVAVVVQVVDPDHQWPWKKFKAWDAFPPVDPPDDRTFIWIFTPWDDPPFKIKGFTLEQEPGHPPDAGGDIDMDGPVRTRHMWIAGPLAIEIPRSVLSSLVVDDPVVQVVVCVLQVGRCPPYPHRDNYRDPPVVVVVVVVVVDPDPDPPDPPPSHSRHPSDPPD

Radius of gyration: 16.89 Å; chains: 1; bounding box: 39×40×43 Å